Protein AF-A0A9D6M7M3-F1 (afdb_monomer)

Sequence (229 aa):
MSERARRIAGGLYGLLLALVYSLTASTIDWFLLRDVPLRLDWPRVLSSMLVTSLAGLGIGALTAWPASFVKGVIYGALGVAGWGAVRALVTSGGSFQLSVALLVTFLPAAVFSAPISFTLRSMIHWHEEGVTLGPTEVLPRYWIPVGAIAVGLAFGSVSQMPPEAKAAVRQTDVIVKNALKAKTPTDMPSALGRIRNFHAKASASYRLDERPAPFSAQRLIEVRAIFDN

Mean predicted aligned error: 6.98 Å

Structure (mmCIF, N/CA/C/O backbone):
data_AF-A0A9D6M7M3-F1
#
_entry.id   AF-A0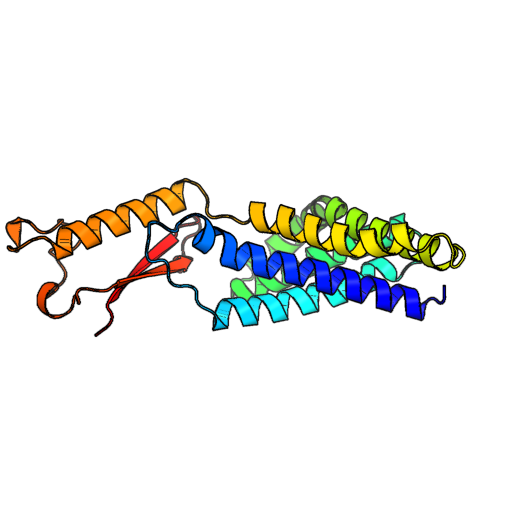A9D6M7M3-F1
#
loop_
_atom_site.group_PDB
_atom_site.id
_atom_site.type_symbol
_atom_site.label_atom_id
_atom_site.label_alt_id
_atom_site.label_comp_id
_atom_site.label_asym_id
_atom_site.label_entity_id
_atom_site.label_seq_id
_atom_site.pdbx_PDB_ins_code
_atom_site.Cartn_x
_atom_site.Cartn_y
_atom_site.Cartn_z
_atom_site.occupancy
_atom_site.B_iso_or_equiv
_atom_site.auth_seq_id
_atom_site.auth_comp_id
_atom_site.auth_asym_id
_atom_site.auth_atom_id
_atom_site.pdbx_PDB_model_num
ATOM 1 N N . MET A 1 1 ? 14.328 -6.663 -25.945 1.00 82.56 1 MET A N 1
ATOM 2 C CA . MET A 1 1 ? 12.882 -6.850 -25.672 1.00 82.56 1 MET A CA 1
ATOM 3 C C . MET A 1 1 ? 12.078 -5.790 -26.424 1.00 82.56 1 MET A C 1
ATOM 5 O O . MET A 1 1 ? 12.581 -4.683 -26.578 1.00 82.56 1 MET A O 1
ATOM 9 N N . SER A 1 2 ? 10.875 -6.098 -26.927 1.00 90.88 2 SER A N 1
ATOM 10 C CA . SER A 1 2 ? 10.047 -5.091 -27.614 1.00 90.88 2 SER A CA 1
ATOM 11 C C . SER A 1 2 ? 9.512 -4.042 -26.633 1.00 90.88 2 SER A C 1
ATOM 13 O O . SER A 1 2 ? 9.290 -4.330 -25.456 1.00 90.88 2 SER A O 1
ATOM 15 N N . GLU A 1 3 ? 9.258 -2.823 -27.112 1.00 91.81 3 GLU A N 1
ATOM 16 C CA . GLU A 1 3 ? 8.712 -1.744 -26.278 1.00 91.81 3 GLU A CA 1
ATOM 17 C C . GLU A 1 3 ? 7.367 -2.126 -25.640 1.00 91.81 3 GLU A C 1
ATOM 19 O O . GLU A 1 3 ? 7.118 -1.843 -24.467 1.00 91.81 3 GLU A O 1
ATOM 24 N N . ARG A 1 4 ? 6.520 -2.844 -26.388 1.00 93.12 4 ARG A N 1
ATOM 25 C CA . ARG A 1 4 ? 5.242 -3.358 -25.888 1.00 93.12 4 ARG A CA 1
ATOM 26 C C . ARG A 1 4 ? 5.441 -4.337 -24.731 1.00 93.12 4 ARG A C 1
ATOM 28 O O . ARG A 1 4 ? 4.765 -4.208 -23.715 1.00 93.12 4 ARG A O 1
ATOM 35 N N . ALA A 1 5 ? 6.381 -5.274 -24.858 1.00 92.31 5 ALA A N 1
ATOM 36 C CA . ALA A 1 5 ? 6.687 -6.223 -23.792 1.00 92.31 5 ALA A CA 1
ATOM 37 C C . ALA A 1 5 ? 7.215 -5.517 -22.530 1.00 92.31 5 ALA A C 1
ATOM 39 O O . ALA A 1 5 ? 6.853 -5.916 -21.428 1.00 92.31 5 ALA A O 1
ATOM 40 N N . ARG A 1 6 ? 7.962 -4.410 -22.673 1.00 93.44 6 ARG A N 1
ATOM 41 C CA . ARG A 1 6 ? 8.468 -3.613 -21.535 1.00 93.44 6 ARG A CA 1
ATOM 42 C C . ARG A 1 6 ? 7.352 -2.990 -20.733 1.00 93.44 6 ARG A C 1
ATOM 44 O O . ARG A 1 6 ? 7.313 -3.121 -19.514 1.00 93.44 6 ARG A O 1
ATOM 51 N N . ARG A 1 7 ? 6.423 -2.347 -21.433 1.00 95.38 7 ARG A N 1
ATOM 52 C CA . ARG A 1 7 ? 5.262 -1.705 -20.813 1.00 95.38 7 ARG A CA 1
ATOM 53 C C . ARG A 1 7 ? 4.363 -2.730 -20.121 1.00 95.38 7 ARG A C 1
ATOM 55 O O . ARG A 1 7 ? 3.912 -2.472 -19.011 1.00 95.38 7 ARG A O 1
ATOM 62 N N . ILE A 1 8 ? 4.159 -3.900 -20.736 1.00 96.12 8 ILE A N 1
ATOM 63 C CA . ILE A 1 8 ? 3.395 -5.002 -20.130 1.00 96.12 8 ILE A CA 1
ATOM 64 C C . ILE A 1 8 ? 4.108 -5.529 -18.882 1.00 96.12 8 ILE A C 1
ATOM 66 O O . ILE A 1 8 ? 3.478 -5.624 -17.835 1.00 96.12 8 ILE A O 1
ATOM 70 N N . ALA A 1 9 ? 5.412 -5.817 -18.957 1.00 94.44 9 ALA A N 1
ATOM 71 C CA . ALA A 1 9 ? 6.185 -6.291 -17.811 1.00 94.44 9 ALA A CA 1
ATOM 72 C C . ALA A 1 9 ? 6.143 -5.285 -16.652 1.00 94.44 9 ALA A C 1
ATOM 74 O O . ALA A 1 9 ? 5.855 -5.664 -15.520 1.00 94.44 9 ALA A O 1
ATOM 75 N N . GLY A 1 10 ? 6.338 -3.994 -16.938 1.00 96.06 10 GLY A N 1
ATOM 76 C CA . GLY A 1 10 ? 6.202 -2.938 -15.938 1.00 96.06 10 GLY A CA 1
ATOM 77 C C . GLY A 1 10 ? 4.817 -2.878 -15.314 1.00 96.06 10 GLY A C 1
ATOM 78 O O . GLY A 1 10 ? 4.707 -2.801 -14.094 1.00 96.06 10 GLY A O 1
ATOM 79 N N . GLY A 1 11 ? 3.763 -2.977 -16.127 1.00 97.75 11 GLY A N 1
ATOM 80 C CA . GLY A 1 11 ? 2.390 -3.054 -15.635 1.00 97.75 11 GLY A CA 1
ATOM 81 C C . GLY A 1 11 ? 2.149 -4.263 -14.728 1.00 97.75 11 GLY A C 1
ATOM 82 O O . GLY A 1 11 ? 1.529 -4.121 -13.680 1.00 97.75 11 GLY A O 1
ATOM 83 N N . LEU A 1 12 ? 2.688 -5.435 -15.073 1.00 97.31 12 LEU A N 1
ATOM 84 C CA . LEU A 1 12 ? 2.557 -6.648 -14.262 1.00 97.31 12 LEU A CA 1
ATOM 85 C C . LEU A 1 12 ? 3.313 -6.549 -12.931 1.00 97.31 12 LEU A C 1
ATOM 87 O O . LEU A 1 12 ? 2.755 -6.915 -11.899 1.00 97.31 12 LEU A O 1
ATOM 91 N N . TYR A 1 13 ? 4.541 -6.017 -12.920 1.00 96.94 13 TYR A N 1
ATOM 92 C CA . TYR A 1 13 ? 5.277 -5.792 -11.670 1.00 96.94 13 TYR A CA 1
ATOM 93 C C . TYR A 1 13 ? 4.607 -4.739 -10.793 1.00 96.94 13 TYR A C 1
ATOM 95 O O . TYR A 1 13 ? 4.500 -4.932 -9.584 1.00 96.94 13 TYR A O 1
ATOM 103 N N . GLY A 1 14 ? 4.112 -3.656 -11.396 1.00 97.56 14 GLY A N 1
ATOM 104 C CA . GLY A 1 14 ? 3.352 -2.632 -10.690 1.00 97.56 14 GLY A CA 1
ATOM 105 C C . GLY A 1 14 ? 2.062 -3.185 -10.078 1.00 97.56 14 GLY A C 1
ATOM 106 O O . GLY A 1 14 ? 1.778 -2.914 -8.913 1.00 97.56 14 GLY A O 1
ATOM 107 N N . LEU A 1 15 ? 1.325 -4.018 -10.823 1.00 98.00 15 LEU A N 1
ATOM 108 C CA . LEU A 1 15 ? 0.144 -4.728 -10.327 1.00 98.00 15 LEU A CA 1
ATOM 109 C C . LEU A 1 15 ? 0.500 -5.648 -9.159 1.00 98.00 15 LEU A C 1
ATOM 111 O O . LEU A 1 15 ? -0.144 -5.576 -8.118 1.00 98.00 15 LEU A O 1
ATOM 115 N N . LEU A 1 16 ? 1.525 -6.490 -9.314 1.00 97.62 16 LEU A N 1
ATOM 116 C CA . LEU A 1 16 ? 1.934 -7.453 -8.292 1.00 97.62 16 LEU A CA 1
ATOM 117 C C . LEU A 1 16 ? 2.357 -6.750 -6.996 1.00 97.62 16 LEU A C 1
ATOM 119 O O . LEU A 1 16 ? 1.883 -7.110 -5.920 1.00 97.62 16 LEU A O 1
ATOM 123 N N . LEU A 1 17 ? 3.206 -5.724 -7.101 1.00 96.69 17 LEU A N 1
ATOM 124 C CA . LEU A 1 17 ? 3.652 -4.927 -5.959 1.00 96.69 17 LEU A CA 1
ATOM 125 C C . LEU A 1 17 ? 2.476 -4.282 -5.232 1.00 96.69 17 LEU A C 1
ATOM 127 O O . LEU A 1 17 ? 2.360 -4.413 -4.017 1.00 96.69 17 LEU A O 1
ATOM 131 N N . ALA A 1 18 ? 1.594 -3.610 -5.972 1.00 97.00 18 ALA A N 1
ATOM 132 C CA . ALA A 1 18 ? 0.446 -2.917 -5.407 1.00 97.00 18 ALA A CA 1
ATOM 133 C C . ALA A 1 18 ? -0.580 -3.875 -4.783 1.00 97.00 18 ALA A C 1
ATOM 135 O O . ALA A 1 18 ? -1.162 -3.557 -3.744 1.00 97.00 18 ALA A O 1
ATOM 136 N N . LEU A 1 19 ? -0.764 -5.057 -5.376 1.00 97.81 19 LEU A N 1
ATOM 137 C CA . LEU A 1 19 ? -1.628 -6.111 -4.855 1.00 97.81 19 LEU A CA 1
ATOM 138 C C . LEU A 1 19 ? -1.111 -6.633 -3.513 1.00 97.81 19 LEU A C 1
ATOM 140 O O . LEU A 1 19 ? -1.851 -6.643 -2.530 1.00 97.81 19 LEU A O 1
ATOM 144 N N . VAL A 1 20 ? 0.165 -7.031 -3.461 1.00 97.62 20 VAL A N 1
ATOM 145 C CA . VAL A 1 20 ? 0.796 -7.553 -2.240 1.00 97.62 20 VAL A CA 1
ATOM 146 C C . VAL A 1 20 ? 0.854 -6.472 -1.165 1.00 97.62 20 VAL A C 1
ATOM 148 O O . VAL A 1 20 ? 0.510 -6.742 -0.015 1.00 97.62 20 VAL A O 1
ATOM 151 N N . TYR A 1 21 ? 1.215 -5.242 -1.539 1.00 96.25 21 TYR A N 1
ATOM 152 C CA . TYR A 1 21 ? 1.183 -4.085 -0.650 1.00 96.25 21 TYR A CA 1
ATOM 153 C C . TYR A 1 21 ? -0.210 -3.884 -0.046 1.00 96.25 21 TYR A C 1
ATOM 155 O O . TYR A 1 21 ? -0.341 -3.864 1.175 1.00 96.25 21 TYR A O 1
ATOM 163 N N . SER A 1 22 ? -1.256 -3.782 -0.875 1.00 96.06 22 SER A N 1
ATOM 164 C CA . SER A 1 22 ? -2.613 -3.499 -0.395 1.00 96.06 22 SER A CA 1
ATOM 165 C C . SER A 1 22 ? -3.179 -4.639 0.443 1.00 96.06 22 SER A C 1
ATOM 167 O O . SER A 1 22 ? -3.892 -4.364 1.408 1.00 96.06 22 SER A O 1
ATOM 169 N N . LEU A 1 23 ? -2.892 -5.895 0.090 1.00 96.88 23 LEU A N 1
ATOM 170 C CA . LEU A 1 23 ? -3.302 -7.047 0.887 1.00 96.88 23 LEU A CA 1
ATOM 171 C C . LEU A 1 23 ? -2.645 -6.979 2.267 1.00 96.88 23 LEU A C 1
ATOM 173 O O . LEU A 1 23 ? -3.339 -6.944 3.276 1.00 96.88 23 LEU A O 1
ATOM 177 N N . THR A 1 24 ? -1.318 -6.856 2.296 1.00 96.88 24 THR A N 1
ATOM 178 C CA . THR A 1 24 ? -0.538 -6.816 3.538 1.00 96.88 24 THR A CA 1
ATOM 179 C C . THR A 1 24 ? -0.958 -5.648 4.416 1.00 96.88 24 THR A C 1
ATOM 181 O O . THR A 1 24 ? -1.274 -5.855 5.581 1.00 96.88 24 THR A O 1
ATOM 184 N N . ALA A 1 25 ? -1.040 -4.441 3.853 1.00 93.94 25 ALA A N 1
ATOM 185 C CA . ALA A 1 25 ? -1.458 -3.241 4.571 1.00 93.94 25 ALA A CA 1
ATOM 186 C C . ALA A 1 25 ? -2.867 -3.373 5.169 1.00 93.94 25 ALA A C 1
ATOM 188 O O . ALA A 1 25 ? -3.141 -2.790 6.209 1.00 93.94 25 ALA A O 1
ATOM 189 N N . SER A 1 26 ? -3.753 -4.154 4.543 1.00 93.19 26 SER A N 1
ATOM 190 C CA . SER A 1 26 ? -5.120 -4.352 5.039 1.00 93.19 26 SER A CA 1
ATOM 191 C C . SER A 1 26 ? -5.246 -5.482 6.065 1.00 93.19 26 SER A C 1
ATOM 193 O O . SER A 1 26 ? -6.207 -5.500 6.829 1.00 93.19 26 SER A O 1
ATOM 195 N N . THR A 1 27 ? -4.323 -6.449 6.077 1.00 95.06 27 THR A N 1
ATOM 196 C CA . THR A 1 27 ? -4.419 -7.649 6.931 1.00 95.06 27 THR A CA 1
ATOM 197 C C . THR A 1 27 ? -3.395 -7.696 8.061 1.00 95.06 27 THR A C 1
ATOM 199 O O . THR A 1 27 ? -3.538 -8.515 8.968 1.00 95.06 27 THR A O 1
ATOM 202 N N . ILE A 1 28 ? -2.349 -6.866 8.019 1.00 95.12 28 ILE A N 1
ATOM 203 C CA . ILE A 1 28 ? -1.231 -6.948 8.966 1.00 95.12 28 ILE A CA 1
ATOM 204 C C . ILE A 1 28 ? -1.683 -6.728 10.413 1.00 95.12 28 ILE A C 1
ATOM 206 O O . ILE A 1 28 ? -1.268 -7.473 11.298 1.00 95.12 28 ILE A O 1
ATOM 210 N N . ASP A 1 29 ? -2.594 -5.787 10.662 1.00 92.69 29 ASP A N 1
ATOM 211 C CA . ASP A 1 29 ? -3.063 -5.511 12.022 1.00 92.69 29 ASP A CA 1
ATOM 212 C C . ASP A 1 29 ? -3.950 -6.628 12.574 1.00 92.69 29 ASP A C 1
ATOM 214 O O . ASP A 1 29 ? -3.827 -6.979 13.745 1.00 92.69 29 ASP A O 1
ATOM 218 N N . TRP A 1 30 ? -4.757 -7.269 11.723 1.00 93.19 30 TRP A N 1
ATOM 219 C CA . TRP A 1 30 ? -5.503 -8.473 12.097 1.00 93.19 30 TRP A CA 1
ATOM 220 C C . TRP A 1 30 ? -4.564 -9.623 12.500 1.00 93.19 30 TRP A C 1
ATOM 222 O O . TRP A 1 30 ? -4.846 -10.364 13.439 1.00 93.19 30 TRP A O 1
ATOM 232 N N . PHE A 1 31 ? -3.409 -9.748 11.837 1.00 94.06 31 PHE A N 1
ATOM 233 C CA . PHE A 1 31 ? -2.410 -10.761 12.180 1.00 94.06 31 PHE A CA 1
ATOM 234 C C . PHE A 1 31 ? -1.641 -10.440 13.471 1.00 94.06 31 PHE A C 1
ATOM 236 O O . PHE A 1 31 ? -1.269 -11.361 14.199 1.00 94.06 31 PHE A O 1
ATOM 243 N N . LEU A 1 32 ? -1.384 -9.159 13.752 1.00 93.75 32 LEU A N 1
ATOM 244 C CA . LEU A 1 32 ? -0.631 -8.719 14.932 1.00 93.75 32 LEU A CA 1
ATOM 245 C C . LEU A 1 32 ? -1.491 -8.614 16.199 1.00 93.75 32 LEU A C 1
ATOM 247 O O . LEU A 1 32 ? -0.974 -8.807 17.297 1.00 93.75 32 LEU A O 1
ATOM 251 N N . LEU A 1 33 ? -2.788 -8.332 16.066 1.00 92.88 33 LEU A N 1
ATOM 252 C CA . LEU A 1 33 ? -3.743 -8.192 17.172 1.00 92.88 33 LEU A CA 1
ATOM 253 C C . LEU A 1 33 ? -4.615 -9.446 17.341 1.00 92.88 33 LEU A C 1
ATOM 255 O O . LEU A 1 33 ? -5.827 -9.351 17.504 1.00 92.88 33 LEU A O 1
ATOM 259 N N . ARG A 1 34 ? -4.004 -10.638 17.318 1.00 91.94 34 ARG A N 1
ATOM 260 C CA . ARG A 1 34 ? -4.719 -11.925 17.471 1.00 91.94 34 ARG A CA 1
ATOM 261 C C . ARG A 1 34 ? -5.448 -12.084 18.807 1.00 91.94 34 ARG A C 1
ATOM 263 O O . ARG A 1 34 ? -6.338 -12.921 18.913 1.00 91.94 34 ARG A O 1
ATOM 270 N N . ASP A 1 35 ? -5.051 -11.328 19.826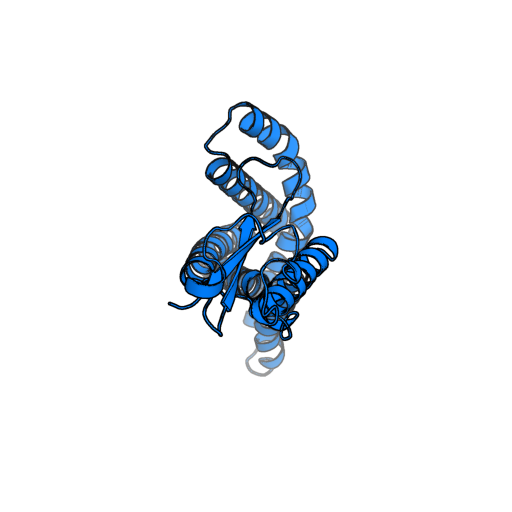 1.00 92.88 35 ASP A N 1
ATOM 271 C CA . ASP A 1 35 ? -5.654 -11.329 21.161 1.00 92.88 35 ASP A CA 1
ATOM 272 C C . ASP A 1 35 ? -6.965 -10.530 21.247 1.00 92.88 35 ASP A C 1
ATOM 274 O O . ASP A 1 35 ? -7.709 -10.656 22.225 1.00 92.88 35 ASP A O 1
ATOM 278 N N . VAL A 1 36 ? -7.268 -9.741 20.215 1.00 91.75 36 VAL A N 1
ATOM 279 C CA . VAL A 1 36 ? -8.451 -8.886 20.128 1.00 91.75 36 VAL A CA 1
ATOM 280 C C . VAL A 1 36 ? -9.342 -9.375 18.979 1.00 91.75 36 VAL A C 1
ATOM 282 O O . VAL A 1 36 ? -8.829 -9.662 17.897 1.00 91.75 36 VAL A O 1
ATOM 285 N N . PRO A 1 37 ? -10.678 -9.460 19.145 1.00 91.62 37 PRO A N 1
ATOM 286 C CA . PRO A 1 37 ? -11.581 -9.895 18.081 1.00 91.62 37 PRO A CA 1
ATOM 287 C C . PRO A 1 37 ? -11.775 -8.788 17.030 1.00 91.62 37 PRO A C 1
ATOM 289 O O . PRO A 1 37 ? -12.850 -8.204 16.907 1.00 91.62 37 PRO A O 1
ATOM 292 N N . LEU A 1 38 ? -10.726 -8.468 16.271 1.00 90.69 38 LEU A N 1
ATOM 293 C CA . LEU A 1 38 ? -10.767 -7.448 15.228 1.00 90.69 38 LEU A CA 1
ATOM 294 C C . LEU A 1 38 ? -11.539 -7.969 14.006 1.00 90.69 38 LEU A C 1
ATOM 296 O O . LEU A 1 38 ? -11.247 -9.043 13.470 1.00 90.69 38 LEU A O 1
ATOM 300 N N . ARG A 1 39 ? -12.530 -7.208 13.543 1.00 89.88 39 ARG A N 1
ATOM 301 C CA . ARG A 1 39 ? -13.292 -7.528 12.336 1.00 89.88 39 ARG A CA 1
ATOM 302 C C . ARG A 1 39 ? -12.497 -7.109 11.105 1.00 89.88 39 ARG A C 1
ATOM 304 O O . ARG A 1 39 ? -12.201 -5.936 10.922 1.00 89.88 39 ARG A O 1
ATOM 311 N N . LEU A 1 40 ? -12.250 -8.063 10.211 1.00 89.81 40 LEU A N 1
ATOM 312 C CA . LEU A 1 40 ? -11.743 -7.768 8.876 1.00 89.81 40 LEU A CA 1
ATOM 313 C C . LEU A 1 40 ? -12.915 -7.496 7.921 1.00 89.81 40 LEU A C 1
ATOM 315 O O . LEU A 1 40 ? -13.764 -8.363 7.698 1.00 89.81 40 LEU A O 1
ATOM 319 N N . ASP A 1 41 ? -12.975 -6.290 7.361 1.00 89.94 41 ASP A N 1
ATOM 320 C CA . ASP A 1 41 ? -13.988 -5.903 6.373 1.00 89.94 41 ASP A CA 1
ATOM 321 C C . ASP A 1 41 ? -13.553 -6.309 4.955 1.00 89.94 41 ASP A C 1
ATOM 323 O O . ASP A 1 41 ? -13.004 -5.509 4.197 1.00 89.94 41 ASP A O 1
ATOM 327 N N . TRP A 1 42 ? -13.769 -7.579 4.598 1.00 92.19 42 TRP A N 1
ATOM 328 C CA . TRP A 1 42 ? -13.364 -8.144 3.303 1.00 92.19 42 TRP A CA 1
ATOM 329 C C . TRP A 1 42 ? -13.809 -7.328 2.075 1.00 92.19 42 TRP A C 1
ATOM 331 O O . TRP A 1 42 ? -12.964 -7.100 1.211 1.00 92.19 42 TRP A O 1
ATOM 341 N N . PRO A 1 43 ? -15.060 -6.833 1.966 1.00 93.25 43 PRO A N 1
ATOM 342 C CA . PRO A 1 43 ? -15.453 -5.923 0.886 1.00 93.25 43 PRO A CA 1
ATOM 343 C C . PRO A 1 43 ? -14.548 -4.690 0.751 1.00 93.25 43 PRO A C 1
ATOM 345 O O . PRO A 1 43 ? -14.166 -4.303 -0.360 1.00 93.25 43 PRO A O 1
ATOM 348 N N . ARG A 1 44 ? -14.146 -4.086 1.874 1.00 88.44 44 ARG A N 1
ATOM 349 C CA . ARG A 1 44 ? -13.221 -2.945 1.886 1.00 88.44 44 ARG A CA 1
ATOM 350 C C . ARG A 1 44 ? -11.803 -3.357 1.493 1.00 88.44 44 ARG A C 1
ATOM 352 O O . ARG A 1 44 ? -11.161 -2.648 0.721 1.00 88.44 44 ARG A O 1
ATOM 359 N N . VAL A 1 45 ? -11.335 -4.516 1.963 1.00 92.31 45 VAL A N 1
ATOM 360 C CA . VAL A 1 45 ? -10.034 -5.082 1.564 1.00 92.31 45 VAL A CA 1
ATOM 361 C C . VAL A 1 45 ? -9.997 -5.321 0.054 1.00 92.31 45 VAL A C 1
ATOM 363 O O . VAL A 1 45 ? -9.096 -4.830 -0.620 1.00 92.31 45 VAL A O 1
ATOM 366 N N . LEU A 1 46 ? -11.004 -5.998 -0.501 1.00 95.56 46 LEU A N 1
ATOM 367 C CA . LEU A 1 46 ? -11.086 -6.329 -1.925 1.00 95.56 46 LEU A CA 1
ATOM 368 C C . LEU A 1 46 ? -11.186 -5.084 -2.809 1.00 95.56 46 LEU A C 1
ATOM 370 O O . LEU A 1 46 ? -10.488 -4.991 -3.818 1.00 95.56 46 LEU A O 1
ATOM 374 N N . SER A 1 47 ? -12.012 -4.108 -2.427 1.00 93.69 47 SER A N 1
ATOM 375 C CA . SER A 1 47 ? -12.118 -2.847 -3.170 1.00 93.69 47 SER A CA 1
ATOM 376 C C . SER A 1 47 ? -10.814 -2.044 -3.122 1.00 93.69 47 SER A C 1
ATOM 378 O O . SER A 1 47 ? -10.367 -1.557 -4.160 1.00 93.69 47 SER A O 1
ATOM 380 N N . SER A 1 48 ? -10.142 -1.976 -1.966 1.00 91.62 48 SER A N 1
ATOM 381 C CA . SER A 1 48 ? -8.813 -1.360 -1.857 1.00 91.62 48 SER A CA 1
ATOM 382 C C . SER A 1 48 ? -7.773 -2.093 -2.702 1.00 91.62 48 SER A C 1
ATOM 384 O O . SER A 1 48 ? -7.002 -1.441 -3.408 1.00 91.62 48 SER A O 1
ATOM 386 N N . MET A 1 49 ? -7.763 -3.429 -2.670 1.00 95.81 49 MET A N 1
ATOM 387 C CA . MET A 1 49 ? -6.857 -4.249 -3.473 1.00 95.81 49 MET A CA 1
ATOM 388 C C . MET A 1 49 ? -7.061 -3.985 -4.958 1.00 95.81 49 MET A C 1
ATOM 390 O O . MET A 1 49 ? -6.085 -3.721 -5.653 1.00 95.81 49 MET A O 1
ATOM 394 N N . LEU A 1 50 ? -8.304 -3.998 -5.440 1.00 96.94 50 LEU A N 1
ATOM 395 C CA . LEU A 1 50 ? -8.624 -3.760 -6.846 1.00 96.94 50 LEU A CA 1
ATOM 396 C C . LEU A 1 50 ? -8.173 -2.365 -7.285 1.00 96.94 50 LEU A C 1
ATOM 398 O O . LEU A 1 50 ? -7.429 -2.228 -8.253 1.00 96.94 50 LEU A O 1
ATOM 402 N N . VAL A 1 51 ? -8.567 -1.336 -6.539 1.00 95.75 51 VAL A N 1
ATOM 403 C CA . VAL A 1 51 ? -8.261 0.059 -6.868 1.00 95.75 51 VAL A CA 1
ATOM 404 C C . VAL A 1 51 ? -6.749 0.319 -6.836 1.00 95.75 51 VAL A C 1
ATOM 406 O O . VAL A 1 51 ? -6.197 0.904 -7.767 1.00 95.75 51 VAL A O 1
ATOM 409 N N . THR A 1 52 ? -6.056 -0.174 -5.808 1.00 95.12 52 THR A N 1
ATOM 410 C CA . THR A 1 52 ? -4.604 0.003 -5.659 1.00 95.12 52 THR A CA 1
ATOM 411 C C . THR A 1 52 ? -3.834 -0.801 -6.705 1.00 95.12 52 THR A C 1
ATOM 413 O O . THR A 1 52 ? -2.865 -0.292 -7.260 1.00 95.12 52 THR A O 1
ATOM 416 N N . SER A 1 53 ? -4.284 -2.012 -7.047 1.00 97.31 53 SER A N 1
ATOM 417 C CA . SER A 1 53 ? -3.652 -2.850 -8.078 1.00 97.31 53 SER A CA 1
ATOM 418 C C . SER A 1 53 ? -3.797 -2.257 -9.477 1.00 97.31 53 SER A C 1
ATOM 420 O O . SER A 1 53 ? -2.845 -2.295 -10.252 1.00 97.31 53 SER A O 1
ATOM 422 N N . LEU A 1 54 ? -4.953 -1.666 -9.800 1.00 97.81 54 LEU A N 1
ATOM 423 C CA . LEU A 1 54 ? -5.153 -0.957 -11.068 1.00 97.81 54 LEU A CA 1
ATOM 424 C C . LEU A 1 54 ? -4.262 0.285 -11.166 1.00 97.81 54 LEU A C 1
ATOM 426 O O . LEU A 1 54 ? -3.638 0.516 -12.203 1.00 97.81 54 LEU A O 1
ATOM 430 N N . ALA A 1 55 ? -4.145 1.050 -10.079 1.00 97.25 55 ALA A N 1
ATOM 431 C CA . ALA A 1 55 ? -3.208 2.165 -10.015 1.00 97.25 55 ALA A CA 1
ATOM 432 C C . ALA A 1 55 ? -1.757 1.688 -10.179 1.00 97.25 55 ALA A C 1
ATOM 434 O O . ALA A 1 55 ? -1.013 2.238 -10.990 1.00 97.25 55 ALA A O 1
ATOM 435 N N . GLY A 1 56 ? -1.378 0.618 -9.476 1.00 97.75 56 GLY A N 1
ATOM 436 C CA . GLY A 1 56 ? -0.074 -0.028 -9.596 1.00 97.75 56 GLY A CA 1
ATOM 437 C C . GLY A 1 56 ? 0.232 -0.477 -11.020 1.00 97.75 56 GLY A C 1
ATOM 438 O O . GLY A 1 56 ? 1.327 -0.222 -11.508 1.00 97.75 56 GLY A O 1
ATOM 439 N N . LEU A 1 57 ? -0.740 -1.065 -11.724 1.00 98.31 57 LEU A N 1
ATOM 440 C CA . LEU A 1 57 ? -0.608 -1.439 -13.133 1.00 98.31 57 LEU A CA 1
ATOM 441 C C . LEU A 1 57 ? -0.305 -0.219 -14.009 1.00 98.31 57 LEU A C 1
ATOM 443 O O . LEU A 1 57 ? 0.626 -0.252 -14.816 1.00 98.31 57 LEU A O 1
ATOM 447 N N . GLY A 1 58 ? -1.061 0.868 -13.837 1.00 97.94 58 GLY A N 1
ATOM 448 C CA . GLY A 1 58 ? -0.861 2.106 -14.590 1.00 97.94 58 GLY A CA 1
ATOM 449 C C . GLY A 1 58 ? 0.511 2.731 -14.332 1.00 97.94 58 GLY A C 1
ATOM 450 O O . GLY A 1 58 ? 1.254 3.013 -15.271 1.00 97.94 58 GLY A O 1
ATOM 451 N N . ILE A 1 59 ? 0.886 2.885 -13.062 1.00 98.06 59 ILE A N 1
ATOM 452 C CA . ILE A 1 59 ? 2.188 3.429 -12.639 1.00 98.06 59 ILE A CA 1
ATOM 453 C C . ILE A 1 59 ? 3.333 2.527 -13.119 1.00 98.06 59 ILE A C 1
ATOM 455 O O . ILE A 1 59 ? 4.349 3.016 -13.614 1.00 98.06 59 ILE A O 1
ATOM 459 N N . GLY A 1 60 ? 3.143 1.211 -13.038 1.00 97.69 60 GLY A N 1
ATOM 460 C CA . GLY A 1 60 ? 3.998 0.175 -13.610 1.00 97.69 60 GLY A CA 1
ATOM 461 C C . GLY A 1 60 ? 4.321 0.424 -15.078 1.00 97.69 60 GLY A C 1
ATOM 462 O O . GLY A 1 60 ? 5.485 0.539 -15.475 1.00 97.69 60 GLY A O 1
ATOM 463 N N . ALA A 1 61 ? 3.269 0.564 -15.881 1.00 97.62 61 ALA A N 1
ATOM 464 C CA . ALA A 1 61 ? 3.373 0.823 -17.309 1.00 97.62 61 ALA A CA 1
ATOM 465 C C . ALA A 1 61 ? 4.007 2.193 -17.614 1.00 97.62 61 ALA A C 1
ATOM 467 O O . ALA A 1 61 ? 4.830 2.287 -18.526 1.00 97.62 61 ALA A O 1
ATOM 468 N N . LEU A 1 62 ? 3.681 3.237 -16.840 1.00 97.00 62 LEU A N 1
ATOM 469 C CA . LEU A 1 62 ? 4.272 4.577 -16.970 1.00 97.00 62 LEU A CA 1
ATOM 470 C C . LEU A 1 62 ? 5.777 4.576 -16.668 1.00 97.00 62 LEU A C 1
ATOM 472 O O . LEU A 1 62 ? 6.564 5.143 -17.424 1.00 97.00 62 LEU A O 1
ATOM 476 N N . THR A 1 63 ? 6.198 3.874 -15.616 1.00 97.25 63 THR A N 1
ATOM 477 C CA . THR A 1 63 ? 7.615 3.721 -15.231 1.00 97.25 63 THR A CA 1
ATOM 478 C C . THR A 1 63 ? 8.413 2.971 -16.305 1.00 97.25 63 THR A C 1
ATOM 480 O O . THR A 1 63 ? 9.588 3.254 -16.567 1.00 97.25 63 THR A O 1
ATOM 483 N N . ALA A 1 64 ? 7.765 2.015 -16.971 1.00 96.81 64 ALA A N 1
ATOM 484 C CA . ALA A 1 64 ? 8.322 1.237 -18.072 1.00 96.81 64 ALA A CA 1
ATOM 485 C C . ALA A 1 64 ? 8.266 1.947 -19.435 1.00 96.81 64 ALA A C 1
ATOM 487 O O . ALA A 1 64 ? 8.866 1.469 -20.401 1.00 96.81 64 ALA A O 1
ATOM 488 N N . TRP A 1 65 ? 7.549 3.067 -19.539 1.00 95.94 65 TRP A N 1
ATOM 489 C CA . TRP A 1 65 ? 7.303 3.741 -20.809 1.00 95.94 65 TRP A CA 1
ATOM 490 C C . TRP A 1 65 ? 8.598 4.220 -21.481 1.00 95.94 65 TRP A C 1
ATOM 492 O O . TRP A 1 65 ? 8.894 3.759 -22.590 1.00 95.94 65 TRP A O 1
ATOM 502 N N . PRO A 1 66 ? 9.422 5.081 -20.853 1.00 96.25 66 PRO A N 1
ATOM 503 C CA . PRO A 1 66 ? 10.651 5.547 -21.476 1.00 96.25 66 PRO A CA 1
ATOM 504 C C . PRO A 1 66 ? 11.721 4.451 -21.502 1.00 96.25 66 PRO A C 1
ATOM 506 O O . PRO A 1 66 ? 11.828 3.609 -20.605 1.00 96.25 66 PRO A O 1
ATOM 509 N N . ALA A 1 67 ? 12.571 4.504 -22.528 1.00 93.25 67 ALA A N 1
ATOM 510 C CA . ALA A 1 67 ? 13.739 3.632 -22.624 1.00 93.25 67 ALA A CA 1
ATOM 511 C C . ALA A 1 67 ? 14.811 3.986 -21.579 1.00 93.25 67 ALA A C 1
ATOM 513 O O . ALA A 1 67 ? 15.432 3.096 -21.012 1.00 93.25 67 ALA A O 1
ATOM 514 N N . SER A 1 68 ? 14.987 5.277 -21.281 1.00 96.19 68 SER A N 1
ATOM 515 C CA . SER A 1 68 ? 15.935 5.743 -20.264 1.00 96.19 68 SER A CA 1
ATOM 516 C C . SER A 1 68 ? 15.472 5.370 -18.855 1.00 96.19 68 SER A C 1
ATOM 518 O O . SER A 1 68 ? 14.331 5.651 -18.480 1.00 96.19 68 SER A O 1
ATOM 520 N N . PHE A 1 69 ? 16.389 4.803 -18.067 1.00 96.12 69 PHE A N 1
ATOM 521 C CA . PHE A 1 69 ? 16.162 4.446 -16.667 1.00 96.12 69 PHE A CA 1
ATOM 522 C C . PHE A 1 69 ? 15.706 5.655 -15.838 1.00 96.12 69 PHE A C 1
ATOM 524 O O . PHE A 1 69 ? 14.628 5.626 -15.252 1.00 96.12 69 PHE A O 1
ATOM 531 N N . VAL A 1 70 ? 16.474 6.751 -15.867 1.00 97.50 70 VAL A N 1
ATOM 532 C CA . VAL A 1 70 ? 16.203 7.968 -15.079 1.00 97.50 70 VAL A CA 1
ATOM 533 C C . VAL A 1 70 ? 14.845 8.575 -15.433 1.00 97.50 70 VAL A C 1
ATOM 535 O O . VAL A 1 70 ? 14.062 8.899 -14.544 1.00 97.50 70 VAL A O 1
ATOM 538 N N . LYS A 1 71 ? 14.512 8.664 -16.730 1.00 97.38 71 LYS A N 1
ATOM 539 C CA . LYS A 1 71 ? 13.192 9.154 -17.165 1.00 97.38 71 LYS A CA 1
ATOM 540 C C . LYS A 1 71 ? 12.062 8.251 -16.659 1.00 97.38 71 LYS A C 1
ATOM 542 O O . LYS A 1 71 ? 11.003 8.753 -16.299 1.00 97.38 71 LYS A O 1
ATOM 547 N N . GLY A 1 72 ? 12.291 6.936 -16.618 1.00 96.69 72 GLY A N 1
ATOM 548 C CA . GLY A 1 72 ? 11.332 5.963 -16.089 1.00 96.69 72 GLY A CA 1
ATOM 549 C C . GLY A 1 72 ? 11.042 6.193 -14.615 1.00 96.69 72 GLY A C 1
ATOM 550 O O . GLY A 1 72 ? 9.879 6.257 -14.228 1.00 96.69 72 GLY A O 1
ATOM 551 N N . VAL A 1 73 ? 12.091 6.412 -13.817 1.00 97.94 73 VAL A N 1
ATOM 552 C CA . VAL A 1 73 ? 11.956 6.746 -12.392 1.00 97.94 73 VAL A CA 1
ATOM 553 C C . VAL A 1 73 ? 11.159 8.036 -12.200 1.00 97.94 73 VAL A C 1
ATOM 555 O O . VAL A 1 73 ? 10.257 8.062 -11.369 1.00 97.94 73 VAL A O 1
ATOM 558 N N . ILE A 1 74 ? 11.430 9.076 -12.996 1.00 98.00 74 ILE A N 1
ATOM 559 C CA . ILE A 1 74 ? 10.705 10.355 -12.914 1.00 98.00 74 ILE A CA 1
ATOM 560 C C . ILE A 1 74 ? 9.215 10.171 -13.241 1.00 98.00 74 ILE A C 1
ATOM 562 O O . ILE A 1 74 ? 8.368 10.637 -12.483 1.00 98.00 74 ILE A O 1
ATOM 566 N N . TYR A 1 75 ? 8.865 9.471 -14.326 1.00 97.62 75 TYR A N 1
ATOM 567 C CA . TYR A 1 75 ? 7.453 9.245 -14.664 1.00 97.62 75 TYR A CA 1
ATOM 568 C C . TYR A 1 75 ? 6.732 8.354 -13.658 1.00 97.62 75 TYR A C 1
ATOM 570 O O . TYR A 1 75 ? 5.577 8.626 -13.337 1.00 97.62 75 TYR A O 1
ATOM 578 N N . GLY A 1 76 ? 7.403 7.328 -13.131 1.00 97.25 76 GLY A N 1
ATOM 579 C CA . GLY A 1 76 ? 6.859 6.522 -12.043 1.00 97.25 76 GLY A CA 1
ATOM 580 C C . GLY A 1 76 ? 6.564 7.373 -10.813 1.00 97.25 76 GLY A C 1
ATOM 581 O O . GLY A 1 76 ? 5.464 7.312 -10.271 1.00 97.25 76 GLY A O 1
ATOM 582 N N . ALA A 1 77 ? 7.505 8.240 -10.437 1.00 97.62 77 ALA A N 1
ATOM 583 C CA . ALA A 1 77 ? 7.405 9.077 -9.249 1.00 97.62 77 ALA A CA 1
ATOM 584 C C . ALA A 1 77 ? 6.247 10.075 -9.357 1.00 97.62 77 ALA A C 1
ATOM 586 O O . ALA A 1 77 ? 5.449 10.214 -8.428 1.00 97.62 77 ALA A O 1
ATOM 587 N N . LEU A 1 78 ? 6.106 10.705 -10.526 1.00 97.50 78 LEU A N 1
ATOM 588 C CA . LEU A 1 78 ? 4.964 11.556 -10.855 1.00 97.50 78 LEU A CA 1
ATOM 589 C C . LEU A 1 78 ? 3.650 10.763 -10.884 1.00 97.50 78 LEU A C 1
ATOM 591 O O . LEU A 1 78 ? 2.627 11.268 -10.433 1.00 97.50 78 LEU A O 1
ATOM 595 N N . GLY A 1 79 ? 3.671 9.519 -11.371 1.00 97.38 79 GLY A N 1
ATOM 596 C CA . GLY A 1 79 ? 2.513 8.626 -11.378 1.00 97.38 79 GLY A CA 1
ATOM 597 C C . GLY A 1 79 ? 2.031 8.269 -9.970 1.00 97.38 79 GLY A C 1
ATOM 598 O O . GLY A 1 79 ? 0.838 8.368 -9.691 1.00 97.38 79 GLY A O 1
ATOM 599 N N . VAL A 1 80 ? 2.946 7.914 -9.062 1.00 96.38 80 VAL A N 1
ATOM 600 C CA . VAL A 1 80 ? 2.630 7.633 -7.649 1.00 96.38 80 VAL A CA 1
ATOM 601 C C . VAL A 1 80 ? 2.086 8.883 -6.955 1.00 96.38 80 VAL A C 1
ATOM 603 O O . VAL A 1 80 ? 1.050 8.810 -6.293 1.00 96.38 80 VAL A O 1
ATOM 606 N N . ALA A 1 81 ? 2.730 10.039 -7.141 1.00 95.88 81 ALA A N 1
ATOM 607 C CA . ALA A 1 81 ? 2.260 11.303 -6.573 1.00 95.88 81 ALA A CA 1
ATOM 608 C C . ALA A 1 81 ? 0.879 11.702 -7.115 1.00 95.88 81 ALA A C 1
ATOM 610 O O . ALA A 1 81 ? 0.001 12.090 -6.345 1.00 95.88 81 ALA A O 1
ATOM 611 N N . GLY A 1 82 ? 0.657 11.543 -8.423 1.00 95.25 82 GLY A N 1
ATOM 612 C CA . GLY A 1 82 ? -0.635 11.767 -9.072 1.00 95.25 82 GLY A CA 1
ATOM 613 C C . GLY A 1 82 ? -1.724 10.868 -8.520 1.00 95.25 82 GLY A C 1
ATOM 614 O O . GLY A 1 82 ? -2.803 11.349 -8.182 1.00 95.25 82 GLY A O 1
ATOM 615 N N . TRP A 1 83 ? -1.427 9.584 -8.336 1.00 95.12 83 TRP A N 1
ATOM 616 C CA . TRP A 1 83 ? -2.354 8.661 -7.697 1.00 95.12 83 TRP A CA 1
ATOM 617 C C . TRP A 1 83 ? -2.695 9.074 -6.258 1.00 95.12 83 TRP A C 1
ATOM 619 O O . TRP A 1 83 ? -3.868 9.094 -5.879 1.00 95.12 83 TRP A O 1
ATOM 629 N N . GLY A 1 84 ? -1.691 9.470 -5.470 1.00 91.19 84 GLY A N 1
ATOM 630 C CA . GLY A 1 84 ? -1.889 9.996 -4.119 1.00 91.19 84 GLY A CA 1
ATOM 631 C C . GLY A 1 84 ? -2.783 11.239 -4.094 1.00 91.19 84 GLY A C 1
ATOM 632 O O . GLY A 1 84 ? -3.706 11.312 -3.282 1.00 91.19 84 GLY A O 1
ATOM 633 N N . ALA A 1 85 ? -2.566 12.174 -5.022 1.00 90.94 85 ALA A N 1
ATOM 634 C CA . ALA A 1 85 ? -3.375 13.382 -5.160 1.00 90.94 85 ALA A CA 1
ATOM 635 C C . ALA A 1 85 ? -4.831 13.068 -5.540 1.00 90.94 85 ALA A C 1
ATOM 637 O O . ALA A 1 85 ? -5.752 13.596 -4.919 1.00 90.94 85 ALA A O 1
ATOM 638 N N . VAL A 1 86 ? -5.053 12.157 -6.495 1.00 91.25 86 VAL A N 1
ATOM 639 C CA . VAL A 1 86 ? -6.400 11.695 -6.871 1.00 91.25 86 VAL A CA 1
ATOM 640 C C . VAL A 1 86 ? -7.105 11.064 -5.674 1.00 91.25 86 VAL A C 1
ATOM 642 O O . VAL A 1 86 ? -8.244 11.423 -5.374 1.00 91.25 86 VAL A O 1
ATOM 645 N N . ARG A 1 87 ? -6.428 10.172 -4.939 1.00 89.25 87 ARG A N 1
ATOM 646 C CA . ARG A 1 87 ? -7.008 9.536 -3.749 1.00 89.25 87 ARG A CA 1
ATOM 647 C C . ARG A 1 87 ? -7.391 10.579 -2.701 1.00 89.25 87 ARG A C 1
ATOM 649 O O . ARG A 1 87 ? -8.495 10.514 -2.170 1.00 89.25 87 ARG A O 1
ATOM 656 N N . ALA A 1 88 ? -6.510 11.543 -2.441 1.00 85.94 88 ALA A N 1
ATOM 657 C CA . ALA A 1 88 ? -6.753 12.612 -1.481 1.00 85.94 88 ALA A CA 1
ATOM 658 C C . ALA A 1 88 ? -7.983 13.455 -1.860 1.00 85.94 88 ALA A C 1
ATOM 660 O O . ALA A 1 88 ? -8.835 13.683 -1.002 1.00 85.94 88 ALA A O 1
ATOM 661 N N . LEU A 1 89 ? -8.121 13.840 -3.136 1.00 87.38 89 LEU A N 1
ATOM 662 C CA . LEU A 1 89 ? -9.283 14.583 -3.647 1.00 87.38 89 LEU A CA 1
ATOM 663 C C . LEU A 1 89 ? -10.594 13.810 -3.494 1.00 87.38 89 LEU A C 1
ATOM 665 O O . LEU A 1 89 ? -11.595 14.375 -3.054 1.00 87.38 89 LEU A O 1
ATOM 669 N N . VAL A 1 90 ? -10.588 12.516 -3.829 1.00 87.44 90 VAL A N 1
ATOM 670 C CA . VAL A 1 90 ? -11.774 11.658 -3.698 1.00 87.44 90 VAL A CA 1
ATOM 671 C C . VAL A 1 90 ? -12.181 11.528 -2.231 1.00 87.44 90 VAL A C 1
ATOM 673 O O . VAL A 1 90 ? -13.360 11.632 -1.906 1.00 87.44 90 VAL A O 1
ATOM 676 N N . THR A 1 91 ? -11.217 11.349 -1.324 1.00 82.56 91 THR A N 1
ATOM 677 C CA . THR A 1 91 ? -11.508 11.199 0.110 1.00 82.56 91 THR A CA 1
ATOM 678 C C . THR A 1 91 ? -11.904 12.499 0.807 1.00 82.56 91 THR A C 1
ATOM 680 O O . THR A 1 91 ? -12.578 12.445 1.831 1.00 82.56 91 THR A O 1
ATOM 683 N N . SER A 1 92 ? -11.500 13.659 0.283 1.00 80.12 92 SER A N 1
ATOM 684 C CA . SER A 1 92 ? -11.789 14.966 0.888 1.00 80.12 92 SER A CA 1
ATOM 685 C C . SER A 1 92 ? -13.099 15.598 0.414 1.00 80.12 92 SER A C 1
ATOM 687 O O . SER A 1 92 ? -13.466 16.662 0.910 1.00 80.12 92 SER A O 1
ATOM 689 N N . GLY A 1 93 ? -13.786 14.991 -0.560 1.00 82.19 93 GLY A N 1
ATOM 690 C CA . GLY A 1 93 ? -14.993 15.564 -1.158 1.00 82.19 93 GLY A CA 1
ATOM 691 C C . GLY A 1 93 ? -14.729 16.816 -2.006 1.00 82.19 93 GLY A C 1
ATOM 692 O O . GLY A 1 93 ? -15.632 17.628 -2.178 1.00 82.19 93 GLY A O 1
ATOM 693 N N . GLY A 1 94 ? -13.506 16.996 -2.522 1.00 76.94 94 GLY A N 1
ATOM 694 C CA . GLY A 1 94 ? -13.188 18.078 -3.463 1.00 76.94 94 GLY A CA 1
ATOM 695 C C . GLY A 1 94 ? -13.037 19.471 -2.841 1.00 76.94 94 GLY A C 1
ATOM 696 O O . GLY A 1 94 ? -13.306 20.471 -3.504 1.00 76.94 94 GLY A O 1
ATOM 697 N N . SER A 1 95 ? -12.609 19.574 -1.580 1.00 83.38 95 SER A N 1
ATOM 698 C CA . SER A 1 95 ? -12.414 20.883 -0.946 1.00 83.38 95 SER A CA 1
ATOM 699 C C . SER A 1 95 ? -11.348 21.729 -1.669 1.00 83.38 95 SER A C 1
ATOM 701 O O . SER A 1 95 ? -10.243 21.272 -1.988 1.00 83.38 95 SER A O 1
ATOM 703 N N . PHE A 1 96 ? -11.671 23.002 -1.924 1.00 80.69 96 PHE A N 1
ATOM 704 C CA . PHE A 1 96 ? -10.785 23.932 -2.640 1.00 80.69 96 PHE A CA 1
ATOM 705 C C . PHE A 1 96 ? -9.440 24.123 -1.923 1.00 80.69 96 PHE A C 1
ATOM 707 O O . PHE A 1 96 ? -8.383 24.072 -2.548 1.00 80.69 96 PHE A O 1
ATOM 714 N N . GLN A 1 97 ? -9.468 24.256 -0.593 1.00 82.38 97 GLN A N 1
ATOM 715 C CA . GLN A 1 97 ? -8.262 24.384 0.234 1.00 82.38 97 GLN A CA 1
ATOM 716 C C . GLN A 1 97 ? -7.314 23.188 0.065 1.00 82.38 97 GLN A C 1
ATOM 718 O O . GLN A 1 97 ? -6.101 23.367 -0.038 1.00 82.38 97 GLN A O 1
ATOM 723 N N . LEU A 1 98 ? -7.858 21.970 -0.028 1.00 81.00 98 LEU A N 1
ATOM 724 C CA . LEU A 1 98 ? -7.053 20.768 -0.221 1.00 81.00 98 LEU A CA 1
ATOM 725 C C . LEU A 1 98 ? -6.517 20.670 -1.654 1.00 81.00 98 LEU A C 1
ATOM 727 O O . LEU A 1 98 ? -5.401 20.203 -1.851 1.00 81.00 98 LEU A O 1
ATOM 731 N N . SER A 1 99 ? -7.252 21.186 -2.642 1.00 82.50 99 SER A N 1
ATOM 732 C CA . SER A 1 99 ? -6.783 21.271 -4.033 1.00 82.50 99 SER A CA 1
ATOM 733 C C . SER A 1 99 ? -5.538 22.159 -4.163 1.00 82.50 99 SER A C 1
ATOM 735 O O . SER A 1 99 ? -4.569 21.773 -4.815 1.00 82.50 99 SER A O 1
ATOM 737 N N . VAL A 1 100 ? -5.514 23.310 -3.480 1.00 83.88 100 VAL A N 1
ATOM 738 C CA . VAL A 1 100 ? -4.332 24.192 -3.434 1.00 83.88 100 VAL A CA 1
ATOM 739 C C . VAL A 1 100 ? -3.173 23.524 -2.689 1.00 83.88 100 VAL A C 1
ATOM 741 O O . VAL A 1 100 ? -2.041 23.537 -3.172 1.00 83.88 100 VAL A O 1
ATOM 744 N N . ALA A 1 101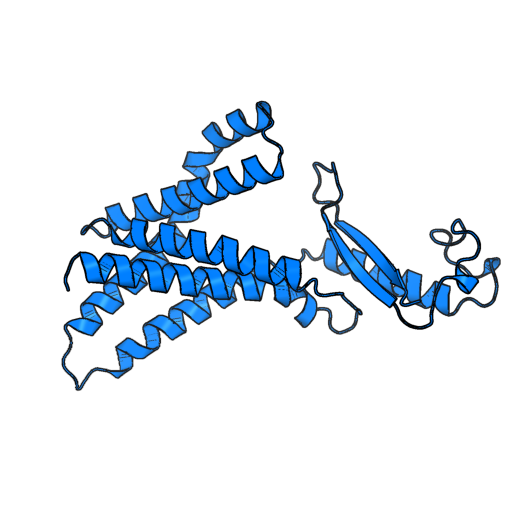 ? -3.445 22.881 -1.548 1.00 86.81 101 ALA A N 1
ATOM 745 C CA . ALA A 1 101 ? -2.422 22.156 -0.793 1.00 86.81 101 ALA A CA 1
ATOM 746 C C . ALA A 1 101 ? -1.796 21.010 -1.609 1.00 86.81 101 ALA A C 1
ATOM 748 O O . ALA A 1 101 ? -0.590 20.768 -1.517 1.00 86.81 101 ALA A O 1
ATOM 749 N N . LEU A 1 102 ? -2.584 20.330 -2.446 1.00 87.25 102 LEU A N 1
ATOM 750 C CA . LEU A 1 102 ? -2.093 19.277 -3.331 1.00 87.25 102 LEU A CA 1
ATOM 751 C C . LEU A 1 102 ? -1.128 19.807 -4.386 1.00 87.25 102 LEU A C 1
ATOM 753 O O . LEU A 1 102 ? -0.112 19.166 -4.615 1.00 87.25 102 LEU A O 1
ATOM 757 N N . LEU A 1 103 ? -1.369 20.984 -4.972 1.00 85.50 103 LEU A N 1
ATOM 758 C CA . LEU A 1 103 ? -0.431 21.578 -5.935 1.00 85.50 103 LEU A CA 1
ATOM 759 C C . LEU A 1 103 ? 0.945 21.843 -5.309 1.00 85.50 103 LEU A C 1
ATOM 761 O O . LEU A 1 103 ? 1.970 21.550 -5.922 1.00 85.50 103 LEU A O 1
ATOM 765 N N . VAL A 1 104 ? 0.967 22.343 -4.071 1.00 89.31 104 VAL A N 1
ATOM 766 C CA . VAL A 1 104 ? 2.212 22.633 -3.342 1.00 89.31 104 VAL A CA 1
ATOM 767 C C . VAL A 1 104 ? 2.919 21.347 -2.899 1.00 89.31 104 VAL A C 1
ATOM 769 O O . VAL A 1 104 ? 4.144 21.256 -2.953 1.00 89.31 104 VAL A O 1
ATOM 772 N N . THR A 1 105 ? 2.160 20.330 -2.484 1.00 90.81 105 THR A N 1
ATOM 773 C CA . THR A 1 105 ? 2.713 19.065 -1.968 1.00 90.81 105 THR A CA 1
ATOM 774 C C . THR A 1 105 ? 3.008 18.031 -3.054 1.00 90.81 105 THR A C 1
ATOM 776 O O . THR A 1 105 ? 3.723 17.068 -2.782 1.00 90.81 105 THR A O 1
ATOM 779 N N . PHE A 1 106 ? 2.539 18.240 -4.290 1.00 93.44 106 PHE A N 1
ATOM 780 C CA . PHE A 1 106 ? 2.704 17.301 -5.400 1.00 93.44 106 PHE A CA 1
ATOM 781 C C . PHE A 1 106 ? 4.172 17.029 -5.742 1.00 93.44 106 PHE A C 1
ATOM 783 O O . PHE A 1 106 ? 4.578 15.871 -5.837 1.00 93.44 106 PHE A O 1
ATOM 790 N N . LEU A 1 107 ? 4.985 18.079 -5.902 1.00 94.31 107 LEU A N 1
ATOM 791 C CA . LEU A 1 107 ? 6.407 17.925 -6.228 1.00 94.31 107 LEU A CA 1
ATOM 792 C C . LEU A 1 107 ? 7.193 17.241 -5.097 1.00 94.31 107 LEU A C 1
ATOM 794 O O . LEU A 1 107 ? 7.877 16.257 -5.387 1.00 94.31 107 LEU A O 1
ATOM 798 N N . PRO A 1 108 ? 7.071 17.662 -3.820 1.00 95.31 108 PRO A N 1
ATOM 799 C CA . PRO A 1 108 ? 7.640 16.910 -2.706 1.00 95.31 108 PRO A CA 1
ATOM 800 C C . PRO A 1 108 ? 7.191 15.445 -2.693 1.00 95.31 108 PRO A C 1
ATOM 802 O O . PRO A 1 108 ? 8.028 14.553 -2.572 1.00 95.31 108 PRO A O 1
ATOM 805 N N . ALA A 1 109 ? 5.896 15.175 -2.885 1.00 92.94 109 ALA A N 1
ATOM 806 C CA . ALA A 1 109 ? 5.366 13.815 -2.926 1.00 92.94 109 ALA A CA 1
ATOM 807 C C . ALA A 1 109 ? 5.988 12.982 -4.057 1.00 92.94 109 ALA A C 1
ATOM 809 O O . ALA A 1 109 ? 6.302 11.810 -3.845 1.00 92.94 109 ALA A O 1
ATOM 810 N N . ALA A 1 110 ? 6.226 13.574 -5.230 1.00 96.12 110 ALA A N 1
ATOM 811 C CA . ALA A 1 110 ? 6.922 12.908 -6.327 1.00 96.12 110 ALA A CA 1
ATOM 812 C C . ALA A 1 110 ? 8.367 12.568 -5.940 1.00 96.12 110 ALA A C 1
ATOM 814 O O . ALA A 1 110 ? 8.787 11.425 -6.105 1.00 96.12 110 ALA A O 1
ATOM 815 N N . VAL A 1 111 ? 9.109 13.502 -5.339 1.00 96.81 111 VAL A N 1
ATOM 816 C CA . VAL A 1 111 ? 10.479 13.241 -4.860 1.00 96.81 111 VAL A CA 1
ATOM 817 C C . VAL A 1 111 ? 10.500 12.102 -3.836 1.00 96.81 111 VAL A C 1
ATOM 819 O O . VAL A 1 111 ? 11.284 11.165 -3.980 1.00 96.81 111 VAL A O 1
ATOM 822 N N . PHE A 1 112 ? 9.586 12.108 -2.862 1.00 95.44 112 PHE A N 1
ATOM 823 C CA . PHE A 1 112 ? 9.459 11.021 -1.883 1.00 95.44 112 PHE A CA 1
ATOM 824 C C . PHE A 1 112 ? 9.002 9.688 -2.496 1.00 95.44 112 PHE A C 1
ATOM 826 O O . PHE A 1 112 ? 9.249 8.632 -1.919 1.00 95.44 112 PHE A O 1
ATOM 833 N N . SER A 1 113 ? 8.388 9.716 -3.679 1.00 95.06 113 SER A N 1
ATOM 834 C CA . SER A 1 113 ? 7.974 8.522 -4.428 1.00 95.06 113 SER A CA 1
ATOM 835 C C . SER A 1 113 ? 9.062 7.977 -5.363 1.00 95.06 113 SER A C 1
ATOM 837 O O . SER A 1 113 ? 8.897 6.901 -5.955 1.00 95.06 113 SER A O 1
ATOM 839 N N . ALA A 1 114 ? 10.189 8.682 -5.505 1.00 96.38 114 ALA A N 1
ATOM 840 C CA . ALA A 1 114 ? 11.300 8.253 -6.348 1.00 96.38 114 ALA A CA 1
ATOM 841 C C . ALA A 1 114 ? 11.885 6.886 -5.943 1.00 96.38 114 ALA A C 1
ATOM 843 O O . ALA A 1 114 ? 12.112 6.087 -6.849 1.00 96.38 114 ALA A O 1
ATOM 844 N N . PRO A 1 115 ? 12.057 6.528 -4.651 1.00 95.81 115 PRO A N 1
ATOM 845 C CA . PRO A 1 115 ? 12.570 5.208 -4.265 1.00 95.81 115 PRO A CA 1
ATOM 846 C C . PRO A 1 115 ? 11.670 4.043 -4.700 1.00 95.81 115 PRO A C 1
ATOM 848 O O . PRO A 1 115 ? 12.162 3.007 -5.152 1.00 95.81 115 PRO A O 1
ATOM 851 N N . ILE A 1 116 ? 10.347 4.220 -4.625 1.00 93.44 116 ILE A N 1
ATOM 852 C CA . ILE A 1 116 ? 9.373 3.217 -5.087 1.00 93.44 116 ILE A CA 1
ATOM 853 C C . ILE A 1 116 ? 9.521 3.025 -6.601 1.00 93.44 116 ILE A C 1
ATOM 855 O O . ILE A 1 116 ? 9.617 1.903 -7.097 1.00 93.44 116 ILE A O 1
ATOM 859 N N . SER A 1 117 ? 9.612 4.135 -7.330 1.00 96.00 117 SER A N 1
ATOM 860 C CA . SER A 1 117 ? 9.723 4.142 -8.793 1.00 96.00 117 SER A CA 1
ATOM 861 C C . SER A 1 117 ? 11.069 3.611 -9.277 1.00 96.00 117 SER A C 1
ATOM 863 O O . SER A 1 117 ? 11.131 2.895 -10.272 1.00 96.00 117 SER A O 1
ATOM 865 N N . PHE A 1 118 ? 12.140 3.907 -8.541 1.00 97.50 118 PHE A N 1
ATOM 866 C CA . PHE A 1 118 ? 13.464 3.329 -8.732 1.00 97.50 118 PHE A CA 1
ATOM 867 C C . PHE A 1 118 ? 13.415 1.813 -8.568 1.00 97.50 118 PHE A C 1
ATOM 869 O O . PHE A 1 118 ? 13.853 1.097 -9.459 1.00 97.50 118 PHE A O 1
ATOM 876 N N . THR A 1 119 ? 12.807 1.319 -7.487 1.00 95.62 119 THR A N 1
ATOM 877 C CA . THR A 1 119 ? 12.679 -0.121 -7.219 1.00 95.62 119 THR A CA 1
ATOM 878 C C . THR A 1 119 ? 11.930 -0.837 -8.341 1.00 95.62 119 THR A C 1
ATOM 880 O O . THR A 1 119 ? 12.418 -1.825 -8.889 1.00 95.62 119 THR A O 1
ATOM 883 N N . LEU A 1 120 ? 10.779 -0.296 -8.743 1.00 95.38 120 LEU A N 1
ATOM 884 C CA . LEU A 1 120 ? 9.988 -0.821 -9.853 1.00 95.38 120 LEU A CA 1
ATOM 885 C C . LEU A 1 120 ? 10.783 -0.809 -11.168 1.00 95.38 120 LEU A C 1
ATOM 887 O O . LEU A 1 120 ? 10.770 -1.789 -11.914 1.00 95.38 120 LEU A O 1
ATOM 891 N N . ARG A 1 121 ? 11.513 0.278 -11.448 1.00 96.56 121 ARG A N 1
ATOM 892 C CA . ARG A 1 121 ? 12.340 0.389 -12.653 1.00 96.56 121 ARG A CA 1
ATOM 893 C C . ARG A 1 121 ? 13.501 -0.602 -12.653 1.00 96.56 121 ARG A C 1
ATOM 895 O O . ARG A 1 121 ? 13.766 -1.188 -13.699 1.00 96.56 121 ARG A O 1
ATOM 902 N N . SER A 1 122 ? 14.148 -0.818 -11.513 1.00 96.12 122 SER A N 1
ATOM 903 C CA . SER A 1 122 ? 15.206 -1.818 -11.349 1.00 96.12 122 SER A CA 1
ATOM 904 C C . SER A 1 122 ? 14.685 -3.229 -11.609 1.00 96.12 122 SER A C 1
ATOM 906 O O . SER A 1 122 ? 15.307 -3.966 -12.362 1.00 96.12 122 SER A O 1
ATOM 908 N N . MET A 1 123 ? 13.495 -3.580 -11.105 1.00 94.25 123 MET A N 1
ATOM 909 C CA . MET A 1 123 ? 12.869 -4.880 -11.394 1.00 94.25 123 MET A CA 1
ATOM 910 C C . MET A 1 123 ? 12.595 -5.083 -12.887 1.00 94.25 123 MET A C 1
ATOM 912 O O . MET A 1 123 ? 12.849 -6.162 -13.421 1.00 94.25 123 MET A O 1
ATOM 916 N N . ILE A 1 124 ? 12.105 -4.046 -13.576 1.00 93.75 124 ILE A N 1
ATOM 917 C CA . ILE A 1 124 ? 11.900 -4.090 -15.030 1.00 93.75 124 ILE A CA 1
ATOM 918 C C . ILE A 1 124 ? 13.240 -4.278 -15.744 1.00 93.75 124 ILE A C 1
ATOM 920 O O . ILE A 1 124 ? 13.337 -5.121 -16.626 1.00 93.75 124 ILE A O 1
ATOM 924 N N . HIS A 1 125 ? 14.267 -3.529 -15.348 1.00 93.56 125 HIS A N 1
ATOM 925 C CA . HIS A 1 125 ? 15.593 -3.604 -15.951 1.00 93.56 125 HIS A CA 1
ATOM 926 C C . HIS A 1 125 ? 16.231 -4.991 -15.781 1.00 93.56 125 HIS A C 1
ATOM 928 O O . HIS A 1 125 ? 16.646 -5.591 -16.767 1.00 93.56 125 HIS A O 1
ATOM 934 N N . TRP A 1 126 ? 16.192 -5.564 -14.576 1.00 91.94 126 TRP A N 1
ATOM 935 C CA . TRP A 1 126 ? 16.661 -6.933 -14.334 1.00 91.94 126 TRP A CA 1
ATOM 936 C C . TRP A 1 126 ? 15.857 -7.968 -15.120 1.00 91.94 126 TRP A C 1
ATOM 938 O O . TRP A 1 126 ? 16.396 -8.980 -15.562 1.00 91.94 126 TRP A O 1
ATOM 948 N N . HIS A 1 127 ? 14.559 -7.727 -15.331 1.00 90.75 127 HIS A N 1
ATOM 949 C CA . HIS A 1 127 ? 13.744 -8.601 -16.167 1.00 90.75 127 HIS A CA 1
ATOM 950 C C . HIS A 1 127 ? 14.152 -8.519 -17.640 1.00 90.75 127 HIS A C 1
ATOM 952 O O . HIS A 1 127 ? 14.164 -9.538 -18.324 1.00 90.75 127 HIS A O 1
ATOM 958 N N . GLU A 1 128 ? 14.501 -7.330 -18.132 1.00 89.56 128 GLU A N 1
ATOM 959 C CA . GLU A 1 128 ? 15.012 -7.141 -19.491 1.00 89.56 128 GLU A CA 1
ATOM 960 C C . GLU A 1 128 ? 16.317 -7.891 -19.717 1.00 89.56 128 GLU A C 1
ATOM 962 O O . GLU A 1 128 ? 16.431 -8.619 -20.704 1.00 89.56 128 GLU A O 1
ATOM 967 N N . GLU A 1 129 ? 17.260 -7.750 -18.788 1.00 87.50 129 GLU A N 1
ATOM 968 C CA . GLU A 1 129 ? 18.540 -8.457 -18.813 1.00 87.50 129 GLU A CA 1
ATOM 969 C C . GLU A 1 129 ? 18.316 -9.973 -18.743 1.00 87.50 129 GLU A C 1
ATOM 971 O O . GLU A 1 129 ? 18.799 -10.71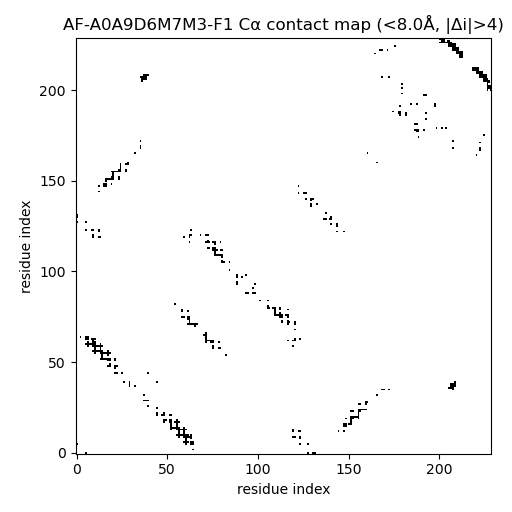4 -19.598 1.00 87.50 129 GLU A O 1
ATOM 976 N N . GLY A 1 130 ? 17.468 -10.438 -17.822 1.00 82.88 130 GLY A N 1
ATOM 977 C CA . GLY A 1 130 ? 17.143 -11.857 -17.659 1.00 82.88 130 GLY A CA 1
ATOM 978 C C . GLY A 1 130 ? 16.417 -12.501 -18.846 1.00 82.88 130 GLY A C 1
ATOM 979 O O . GLY A 1 130 ? 16.441 -13.720 -18.983 1.00 82.88 130 GLY A O 1
ATOM 980 N N . VAL A 1 131 ? 15.772 -11.719 -19.718 1.00 80.12 131 VAL A N 1
ATOM 981 C CA . VAL A 1 131 ? 15.182 -12.220 -20.977 1.00 80.12 131 VAL A CA 1
ATOM 982 C C . VAL A 1 131 ? 16.239 -12.377 -22.077 1.00 80.12 131 VAL A C 1
ATOM 984 O O . VAL A 1 131 ? 16.020 -13.135 -23.019 1.00 80.12 131 VAL A O 1
ATOM 987 N N . THR A 1 132 ? 17.373 -11.679 -21.976 1.00 77.56 132 THR A N 1
ATOM 988 C CA . THR A 1 132 ? 18.484 -11.799 -22.936 1.00 77.56 132 THR A CA 1
ATOM 989 C C . THR A 1 132 ? 19.470 -12.919 -22.603 1.00 77.56 132 THR A C 1
ATOM 991 O O . THR A 1 132 ? 20.193 -13.362 -23.494 1.00 77.56 132 THR A O 1
ATOM 994 N N . LEU A 1 133 ? 19.474 -13.402 -21.358 1.00 72.00 133 LEU A N 1
ATOM 995 C CA . LEU A 1 133 ? 20.301 -14.527 -20.920 1.00 72.00 133 LEU A CA 1
ATOM 996 C C . LEU A 1 133 ? 19.738 -15.862 -21.448 1.00 72.00 133 LEU A C 1
ATOM 998 O O . LEU A 1 133 ? 18.526 -16.039 -21.592 1.00 72.00 133 LEU A O 1
ATOM 1002 N N . GLY A 1 134 ? 20.631 -16.798 -21.782 1.00 69.88 134 GLY A N 1
ATOM 1003 C CA . GLY A 1 134 ? 20.279 -18.097 -22.363 1.00 69.88 134 GLY A CA 1
ATOM 1004 C C . GLY A 1 134 ? 19.490 -19.023 -21.415 1.00 69.88 134 GLY A C 1
ATOM 1005 O O . GLY A 1 134 ? 19.377 -18.762 -20.218 1.00 69.88 134 GLY A O 1
ATOM 1006 N N . PRO A 1 135 ? 18.963 -20.157 -21.918 1.00 66.81 135 PRO A N 1
ATOM 1007 C CA . PRO A 1 135 ? 18.095 -21.073 -21.162 1.00 66.81 135 PRO A CA 1
ATOM 1008 C C . PRO A 1 135 ? 18.755 -21.740 -19.941 1.00 66.81 135 PRO A C 1
ATOM 1010 O O . PRO A 1 135 ? 18.058 -22.302 -19.101 1.00 66.81 135 PRO A O 1
ATOM 1013 N N . THR A 1 136 ? 20.081 -21.681 -19.815 1.00 66.44 136 THR A N 1
ATOM 1014 C CA . THR A 1 136 ? 20.835 -22.222 -18.674 1.00 66.44 136 THR A CA 1
ATOM 1015 C C . THR A 1 136 ? 20.862 -21.285 -17.462 1.00 66.44 136 THR A C 1
ATOM 1017 O O . THR A 1 136 ? 21.184 -21.726 -16.364 1.00 66.44 136 THR A O 1
ATOM 1020 N N . GLU A 1 137 ? 20.461 -20.019 -17.619 1.00 66.00 137 GLU A N 1
ATOM 1021 C CA . GLU A 1 137 ? 20.461 -18.993 -16.564 1.00 66.00 137 GLU A CA 1
ATOM 1022 C C . GLU A 1 137 ? 19.031 -18.573 -16.190 1.00 66.00 137 GLU A C 1
ATOM 1024 O O . GLU A 1 137 ? 18.698 -17.401 -16.039 1.00 66.00 137 GLU A O 1
ATOM 1029 N N . VAL A 1 138 ? 18.136 -19.554 -16.046 1.00 66.94 138 VAL A N 1
ATOM 1030 C CA . VAL A 1 138 ? 16.724 -19.318 -15.694 1.00 66.94 138 VAL A CA 1
ATOM 1031 C C . VAL A 1 138 ? 16.508 -18.972 -14.219 1.00 66.94 138 VAL A C 1
ATOM 1033 O O . VAL A 1 138 ? 15.496 -18.364 -13.874 1.00 66.94 138 VAL A O 1
ATOM 1036 N N . LEU A 1 139 ? 17.445 -19.329 -13.337 1.00 65.50 139 LEU A N 1
ATOM 1037 C CA . LEU A 1 139 ? 17.298 -19.164 -11.887 1.00 65.50 139 LEU A CA 1
ATOM 1038 C C . LEU A 1 139 ? 17.168 -17.689 -11.439 1.00 65.50 139 LEU A C 1
ATOM 1040 O O . LEU A 1 139 ? 16.249 -17.395 -10.673 1.00 65.50 139 LEU A O 1
ATOM 1044 N N . PRO A 1 140 ? 17.982 -16.734 -11.940 1.00 70.06 140 PRO A N 1
ATOM 1045 C CA . PRO A 1 140 ? 17.850 -15.309 -11.615 1.00 70.06 140 PRO A CA 1
ATOM 1046 C C . PRO A 1 140 ? 16.486 -14.716 -11.999 1.00 70.06 140 PRO A C 1
ATOM 1048 O O . PRO A 1 140 ? 15.980 -13.825 -11.318 1.00 70.06 140 PRO A O 1
ATOM 1051 N N . ARG A 1 141 ? 15.839 -15.239 -13.050 1.00 76.06 141 ARG A N 1
ATOM 1052 C CA . ARG A 1 141 ? 14.558 -14.725 -13.558 1.00 76.06 141 ARG A CA 1
ATOM 1053 C C . ARG A 1 141 ? 13.393 -14.960 -12.593 1.00 76.06 141 ARG A C 1
ATOM 1055 O O . ARG A 1 141 ? 12.500 -14.117 -12.510 1.00 76.06 141 ARG A O 1
ATOM 1062 N N . TYR A 1 142 ? 13.402 -16.072 -11.857 1.00 82.12 142 TYR A N 1
ATOM 1063 C CA . TYR A 1 142 ? 12.356 -16.393 -10.877 1.00 82.12 142 TYR A CA 1
ATOM 1064 C C . TYR A 1 142 ? 12.479 -15.584 -9.581 1.00 82.12 142 TYR A C 1
ATOM 1066 O O . TYR A 1 142 ? 11.483 -15.397 -8.885 1.00 82.12 142 TYR A O 1
ATOM 1074 N N . TRP A 1 143 ? 13.661 -15.046 -9.271 1.00 88.38 143 TRP A N 1
ATOM 1075 C CA . TRP A 1 143 ? 13.866 -14.243 -8.064 1.00 88.38 143 TRP A CA 1
ATOM 1076 C C . TRP A 1 143 ? 13.290 -12.830 -8.160 1.00 88.38 143 TRP A C 1
ATOM 1078 O O . TRP A 1 143 ? 12.956 -12.246 -7.134 1.00 88.38 143 TRP A O 1
ATOM 1088 N N . ILE A 1 144 ? 13.095 -12.290 -9.365 1.00 90.62 144 ILE A N 1
ATOM 1089 C CA . ILE A 1 144 ? 12.532 -10.944 -9.557 1.00 90.62 144 ILE A CA 1
ATOM 1090 C C . ILE A 1 144 ? 11.098 -10.828 -9.000 1.00 90.62 144 ILE A C 1
ATOM 1092 O O . ILE A 1 144 ? 10.864 -9.936 -8.181 1.00 90.62 144 ILE A O 1
ATOM 1096 N N . PRO A 1 145 ? 10.128 -11.700 -9.356 1.00 91.88 145 PRO A N 1
ATOM 1097 C CA . PRO A 1 145 ? 8.794 -11.641 -8.757 1.00 91.88 145 PRO A CA 1
ATOM 1098 C C . PRO A 1 145 ? 8.807 -11.942 -7.252 1.00 91.88 145 PRO A C 1
ATOM 1100 O O . PRO A 1 145 ? 8.022 -11.350 -6.518 1.00 91.88 145 PRO A O 1
ATOM 1103 N N . VAL A 1 146 ? 9.719 -12.793 -6.765 1.00 93.50 146 VAL A N 1
ATOM 1104 C CA . VAL A 1 146 ? 9.895 -13.025 -5.319 1.00 93.50 146 VAL A CA 1
ATOM 1105 C C . VAL A 1 146 ? 10.363 -11.746 -4.620 1.00 93.50 146 VAL A C 1
ATOM 1107 O O . VAL A 1 146 ? 9.815 -11.376 -3.585 1.00 93.50 146 VAL A O 1
ATOM 1110 N N . GLY A 1 147 ? 11.309 -11.020 -5.218 1.00 93.25 147 GLY A N 1
ATOM 1111 C CA . GLY A 1 147 ? 11.743 -9.706 -4.751 1.00 93.25 147 GLY A CA 1
ATO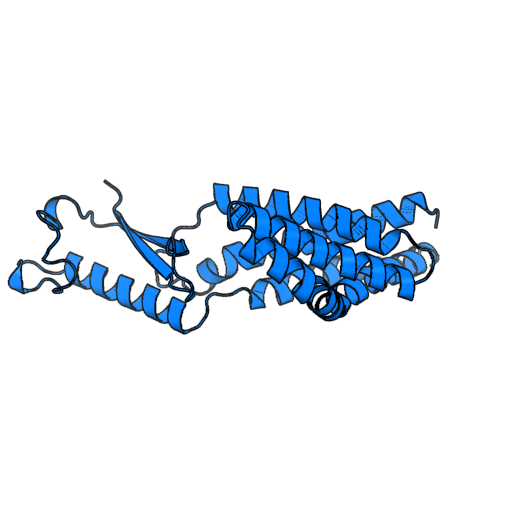M 1112 C C . GLY A 1 147 ? 10.606 -8.686 -4.757 1.00 93.25 147 GLY A C 1
ATOM 1113 O O . GLY A 1 147 ? 10.446 -7.946 -3.791 1.00 93.25 147 GLY A O 1
ATOM 1114 N N . ALA A 1 148 ? 9.759 -8.686 -5.791 1.00 93.88 148 ALA A N 1
ATOM 1115 C CA . ALA A 1 148 ? 8.565 -7.843 -5.842 1.00 93.88 148 ALA A CA 1
ATOM 1116 C C . ALA A 1 148 ? 7.590 -8.156 -4.695 1.00 93.88 148 ALA A C 1
ATOM 1118 O O . ALA A 1 148 ? 7.113 -7.242 -4.023 1.00 93.88 148 ALA A O 1
ATOM 1119 N N . ILE A 1 149 ? 7.345 -9.437 -4.409 1.00 96.44 149 ILE A N 1
ATOM 1120 C CA . ILE A 1 149 ? 6.521 -9.859 -3.269 1.00 96.44 149 ILE A CA 1
ATOM 1121 C C . ILE A 1 149 ? 7.155 -9.401 -1.949 1.00 96.44 149 ILE A C 1
ATOM 1123 O O . ILE A 1 149 ? 6.467 -8.809 -1.122 1.00 96.44 149 ILE A O 1
ATOM 1127 N N . ALA A 1 150 ? 8.460 -9.613 -1.759 1.00 95.81 150 ALA A N 1
ATOM 1128 C CA . ALA A 1 150 ? 9.170 -9.212 -0.545 1.00 95.81 150 ALA A CA 1
ATOM 1129 C C . ALA A 1 150 ? 9.106 -7.694 -0.307 1.00 95.81 150 ALA A C 1
ATOM 1131 O O . ALA A 1 150 ? 8.821 -7.253 0.805 1.00 95.81 150 ALA A O 1
ATOM 1132 N N . VAL A 1 151 ? 9.296 -6.893 -1.358 1.00 94.44 151 VAL A N 1
ATOM 1133 C CA . VAL A 1 151 ? 9.157 -5.431 -1.308 1.00 94.44 151 VAL A CA 1
ATOM 1134 C C . VAL A 1 151 ? 7.718 -5.038 -0.961 1.00 94.44 151 VAL A C 1
ATOM 1136 O O . VAL A 1 151 ? 7.509 -4.227 -0.059 1.00 94.44 151 VAL A O 1
ATOM 1139 N N . GLY A 1 152 ? 6.721 -5.636 -1.619 1.00 95.19 152 GLY A N 1
ATOM 1140 C CA . GLY A 1 152 ? 5.307 -5.384 -1.328 1.00 95.19 152 GLY A CA 1
ATOM 1141 C C . GLY A 1 152 ? 4.939 -5.700 0.127 1.00 95.19 152 GLY A C 1
ATOM 1142 O O . GLY A 1 152 ? 4.287 -4.887 0.783 1.00 95.19 152 GLY A O 1
ATOM 1143 N N . LEU A 1 153 ? 5.415 -6.833 0.653 1.00 96.69 153 LEU A N 1
ATOM 1144 C CA . LEU A 1 153 ? 5.241 -7.236 2.053 1.00 96.69 153 LEU A CA 1
ATOM 1145 C C . LEU A 1 153 ? 5.904 -6.237 3.008 1.00 96.69 153 LEU A C 1
ATOM 1147 O O . LEU A 1 153 ? 5.272 -5.789 3.963 1.00 96.69 153 LEU A O 1
ATOM 1151 N N . ALA A 1 154 ? 7.154 -5.852 2.739 1.00 95.25 154 ALA A N 1
ATOM 1152 C CA . ALA A 1 154 ? 7.899 -4.916 3.574 1.00 95.25 154 ALA A CA 1
ATOM 1153 C C . ALA A 1 154 ? 7.190 -3.556 3.662 1.00 95.25 154 ALA A C 1
ATOM 1155 O O . ALA A 1 154 ? 6.866 -3.104 4.760 1.00 95.25 154 ALA A O 1
ATOM 1156 N N . PHE A 1 155 ? 6.852 -2.936 2.527 1.00 93.12 155 PHE A N 1
ATOM 1157 C CA . PHE A 1 155 ? 6.151 -1.646 2.520 1.00 93.12 155 PHE A CA 1
ATOM 1158 C C . PHE A 1 155 ? 4.726 -1.743 3.077 1.00 93.12 155 PHE A C 1
ATOM 1160 O O . PHE A 1 155 ? 4.271 -0.836 3.777 1.00 93.12 155 PHE A O 1
ATOM 1167 N N . GLY A 1 156 ? 4.025 -2.850 2.819 1.00 91.94 156 GLY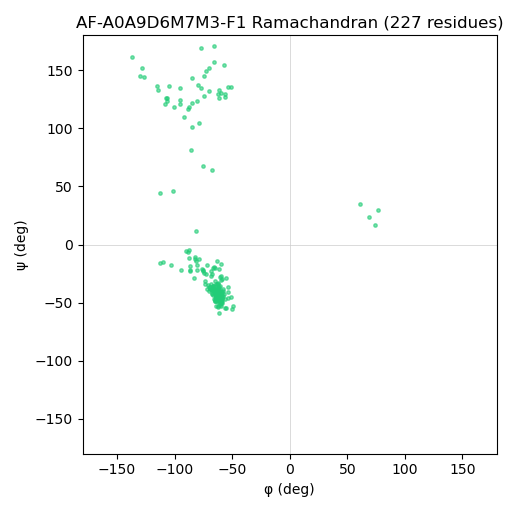 A N 1
ATOM 1168 C CA . GLY A 1 156 ? 2.707 -3.099 3.395 1.00 91.94 156 GLY A CA 1
ATOM 1169 C C . GLY A 1 156 ? 2.766 -3.211 4.919 1.00 91.94 156 GLY A C 1
ATOM 1170 O O . GLY A 1 156 ? 1.921 -2.653 5.611 1.00 91.94 156 GLY A O 1
ATOM 1171 N N . SER A 1 157 ? 3.816 -3.836 5.458 1.00 93.56 157 SER A N 1
ATOM 1172 C CA . SER A 1 157 ? 4.018 -3.972 6.904 1.00 93.56 157 SER A CA 1
ATOM 1173 C C . SER A 1 157 ? 4.312 -2.647 7.611 1.00 93.56 157 SER A C 1
ATOM 1175 O O . SER A 1 157 ? 3.987 -2.509 8.784 1.00 93.56 157 SER A O 1
ATOM 1177 N N . VAL A 1 158 ? 4.862 -1.646 6.918 1.00 93.06 158 VAL A N 1
ATOM 1178 C CA . VAL A 1 158 ? 5.054 -0.295 7.481 1.00 93.06 158 VAL A CA 1
ATOM 1179 C C . VAL A 1 158 ? 3.719 0.447 7.622 1.00 93.06 158 VAL A C 1
ATOM 1181 O O . VAL A 1 158 ? 3.618 1.395 8.394 1.00 93.06 158 VAL A O 1
ATOM 1184 N N . SER A 1 159 ? 2.666 -0.010 6.935 1.00 88.56 159 SER A N 1
ATOM 1185 C CA . SER A 1 159 ? 1.322 0.584 7.005 1.00 88.56 159 SER A CA 1
ATOM 1186 C C . SER A 1 159 ? 0.506 0.126 8.224 1.00 88.56 159 SER A C 1
ATOM 1188 O O . SER A 1 159 ? -0.692 0.382 8.272 1.00 88.56 159 SER A O 1
ATOM 1190 N N . GLN A 1 160 ? 1.139 -0.547 9.190 1.00 90.50 160 GLN A N 1
ATOM 1191 C CA . GLN A 1 160 ? 0.513 -0.981 10.442 1.00 90.50 160 GLN A CA 1
ATOM 1192 C C . GLN A 1 160 ? -0.096 0.173 11.241 1.00 90.50 160 GLN A C 1
ATOM 1194 O O . GLN A 1 160 ? 0.398 1.305 11.216 1.00 90.50 160 GLN A O 1
ATOM 1199 N N . MET A 1 161 ? -1.095 -0.166 12.058 1.00 86.94 161 MET A N 1
ATOM 1200 C CA . MET A 1 161 ? -1.626 0.721 13.085 1.00 86.94 161 MET A CA 1
ATOM 1201 C C . MET A 1 161 ? -0.498 1.288 13.964 1.00 86.94 161 MET A C 1
ATOM 1203 O O . MET A 1 161 ? 0.374 0.532 14.425 1.00 86.94 161 MET A O 1
ATOM 1207 N N . PRO A 1 162 ? -0.530 2.601 14.260 1.00 88.62 162 PRO A N 1
ATOM 1208 C CA . PRO A 1 162 ? 0.426 3.199 15.176 1.00 88.62 162 PRO A CA 1
ATOM 1209 C C . PRO A 1 162 ? 0.224 2.651 16.606 1.00 88.62 162 PRO A C 1
ATOM 1211 O O . PRO A 1 162 ? -0.861 2.154 16.935 1.00 88.62 162 PRO A O 1
ATOM 1214 N N . PRO A 1 163 ? 1.249 2.697 17.476 1.00 89.69 163 PRO A N 1
ATOM 1215 C CA . PRO A 1 163 ? 1.173 2.132 18.826 1.00 89.69 163 PRO A CA 1
ATOM 1216 C C . PRO A 1 163 ? -0.014 2.649 19.648 1.00 89.69 163 PRO A C 1
ATOM 1218 O O . PRO A 1 163 ? -0.645 1.882 20.374 1.00 89.69 163 PRO A O 1
ATOM 1221 N N . GLU A 1 164 ? -0.367 3.923 19.484 1.00 87.31 164 GLU A N 1
ATOM 1222 C CA . GLU A 1 164 ? -1.482 4.573 20.172 1.00 87.31 164 GLU A CA 1
ATOM 1223 C C . GLU A 1 164 ? -2.831 3.975 19.749 1.00 87.31 164 GLU A C 1
ATOM 1225 O O . GLU A 1 164 ? -3.704 3.749 20.585 1.00 87.31 164 GLU A O 1
ATOM 1230 N N . ALA A 1 165 ? -2.982 3.640 18.464 1.00 86.75 165 ALA A N 1
ATOM 1231 C CA . ALA A 1 165 ? -4.164 2.966 17.934 1.00 86.75 165 ALA A CA 1
ATOM 1232 C C . ALA A 1 165 ? -4.309 1.555 18.506 1.00 86.75 165 ALA A C 1
ATOM 1234 O O . ALA A 1 165 ? -5.374 1.173 18.990 1.00 86.75 165 ALA A O 1
ATOM 1235 N N . LYS A 1 166 ? -3.205 0.795 18.512 1.00 90.94 166 LYS A N 1
ATOM 1236 C CA . LYS A 1 166 ? -3.162 -0.557 19.086 1.00 90.94 166 LYS A CA 1
ATOM 1237 C C . LYS A 1 166 ? -3.521 -0.526 20.574 1.00 90.94 166 LYS A C 1
ATOM 1239 O O . LYS A 1 166 ? -4.272 -1.383 21.040 1.00 90.94 166 LYS A O 1
ATOM 1244 N N . ALA A 1 167 ? -3.027 0.472 21.309 1.00 90.88 167 ALA A N 1
ATOM 1245 C CA . ALA A 1 167 ? -3.370 0.684 22.711 1.00 90.88 167 ALA A CA 1
ATOM 1246 C C . ALA A 1 167 ? -4.859 1.016 22.896 1.00 90.88 167 ALA A C 1
ATOM 1248 O O . ALA A 1 167 ? -5.511 0.396 23.734 1.00 90.88 167 ALA A O 1
ATOM 1249 N N . ALA A 1 168 ? -5.423 1.913 22.082 1.00 87.25 168 ALA A N 1
ATOM 1250 C CA . ALA A 1 168 ? -6.842 2.273 22.138 1.00 87.25 168 ALA A CA 1
ATOM 1251 C C . ALA A 1 168 ? -7.767 1.079 21.835 1.00 87.25 168 ALA A C 1
ATOM 1253 O O . ALA A 1 168 ? -8.761 0.861 22.534 1.00 87.25 168 ALA A O 1
ATOM 1254 N N . VAL A 1 169 ? -7.415 0.258 20.841 1.00 91.31 169 VAL A N 1
ATOM 1255 C CA . VAL A 1 169 ? -8.141 -0.975 20.501 1.00 91.31 169 VAL A CA 1
ATOM 1256 C C . VAL A 1 169 ? -8.111 -1.963 21.672 1.00 91.31 169 VAL A C 1
ATOM 1258 O O . VAL A 1 169 ? -9.160 -2.452 22.090 1.00 91.31 169 VAL A O 1
ATOM 1261 N N . ARG A 1 170 ? -6.935 -2.203 22.269 1.00 94.19 170 ARG A N 1
ATOM 1262 C CA . ARG A 1 170 ? -6.787 -3.081 23.445 1.00 94.19 170 ARG A CA 1
ATOM 1263 C C . ARG A 1 170 ? -7.524 -2.547 24.672 1.00 94.19 170 ARG A C 1
ATOM 1265 O O . ARG A 1 170 ? -8.147 -3.312 25.400 1.00 94.19 170 ARG A O 1
ATOM 1272 N N . GLN A 1 171 ? -7.491 -1.239 24.906 1.00 91.50 171 GLN A N 1
ATOM 1273 C CA . GLN A 1 171 ? -8.219 -0.620 26.011 1.00 91.50 171 GLN A CA 1
ATOM 1274 C C . GLN A 1 171 ? -9.732 -0.780 25.831 1.00 91.50 171 GLN A C 1
ATOM 1276 O O . GLN A 1 171 ? -10.434 -1.119 26.783 1.00 91.50 171 GLN A O 1
ATOM 1281 N N . THR A 1 172 ? -10.228 -0.596 24.607 1.00 90.19 172 THR A N 1
ATOM 1282 C CA . THR A 1 172 ? -11.639 -0.816 24.270 1.00 90.19 172 THR A CA 1
ATOM 1283 C C . THR A 1 172 ? -12.034 -2.275 24.496 1.00 90.19 172 THR A C 1
ATOM 1285 O O . THR A 1 172 ? -13.061 -2.541 25.115 1.00 90.19 172 THR A O 1
ATOM 1288 N N . ASP A 1 173 ? -11.188 -3.220 24.081 1.00 92.50 173 ASP A N 1
ATOM 1289 C CA . ASP A 1 173 ? -11.377 -4.655 24.316 1.00 92.50 173 ASP A CA 1
ATOM 1290 C C . ASP A 1 173 ? -11.520 -4.993 25.810 1.00 92.50 173 ASP A C 1
ATOM 1292 O O . ASP A 1 173 ? -12.459 -5.682 26.214 1.00 92.50 173 ASP A O 1
ATOM 1296 N N . VAL A 1 174 ? -10.642 -4.441 26.654 1.00 92.00 174 VAL A N 1
ATOM 1297 C CA . VAL A 1 174 ? -10.700 -4.616 28.114 1.00 92.00 174 VAL A CA 1
ATOM 1298 C C . VAL A 1 174 ? -11.985 -4.024 28.698 1.00 92.00 174 VAL A C 1
ATOM 1300 O O . VAL A 1 174 ? -12.633 -4.668 29.523 1.00 92.00 174 VAL A O 1
ATOM 1303 N N . ILE A 1 175 ? -12.387 -2.825 28.263 1.00 90.19 175 ILE A N 1
ATOM 1304 C CA . ILE A 1 175 ? -13.623 -2.176 28.724 1.00 90.19 175 ILE A CA 1
ATOM 1305 C C . ILE A 1 175 ? -14.847 -3.030 28.370 1.00 90.19 175 ILE A C 1
ATOM 1307 O O . ILE A 1 175 ? -15.700 -3.251 29.231 1.00 90.19 175 ILE A O 1
ATOM 1311 N N . VAL A 1 176 ? -14.917 -3.553 27.142 1.00 89.00 176 VAL A N 1
ATOM 1312 C CA . VAL A 1 176 ? -16.023 -4.413 26.693 1.00 89.00 176 VAL A CA 1
ATOM 1313 C C . VAL A 1 176 ? -16.040 -5.728 27.475 1.00 89.00 176 VAL A C 1
ATOM 1315 O O . VAL A 1 176 ? -17.085 -6.100 28.005 1.00 89.00 176 VAL A O 1
ATOM 1318 N N . LYS A 1 177 ? -14.893 -6.400 27.640 1.00 90.31 177 LYS A N 1
ATOM 1319 C CA . LYS A 1 177 ? -14.792 -7.634 28.443 1.00 90.31 177 LYS A CA 1
ATOM 1320 C C . LYS A 1 177 ? -15.210 -7.419 29.895 1.00 90.31 177 LYS A C 1
ATOM 1322 O O . LYS A 1 177 ? -15.895 -8.269 30.459 1.00 90.31 177 LYS A O 1
ATOM 1327 N N . ASN A 1 178 ? -14.820 -6.300 30.503 1.00 89.31 178 ASN A N 1
ATOM 1328 C CA . ASN A 1 178 ? -15.207 -5.974 31.875 1.00 89.31 178 ASN A CA 1
ATOM 1329 C C . ASN A 1 178 ? -16.709 -5.693 31.981 1.00 89.31 178 ASN A C 1
ATOM 1331 O O . ASN A 1 178 ? -17.355 -6.197 32.895 1.00 89.31 178 ASN A O 1
ATOM 1335 N N . ALA A 1 179 ? -17.286 -4.973 31.016 1.00 87.12 179 ALA A N 1
ATOM 1336 C CA . ALA A 1 179 ? -18.724 -4.722 30.978 1.00 87.12 179 ALA A CA 1
ATOM 1337 C C . ALA A 1 179 ? -19.551 -5.996 30.752 1.00 87.12 179 ALA A C 1
ATOM 1339 O O . ALA A 1 179 ? -20.611 -6.137 31.348 1.00 87.12 179 ALA A O 1
ATOM 1340 N N . LEU A 1 180 ? -19.061 -6.947 29.950 1.00 86.88 180 LEU A N 1
ATOM 1341 C CA . LEU A 1 180 ? -19.709 -8.251 29.762 1.00 86.88 180 LEU A CA 1
ATOM 1342 C C . LEU A 1 180 ? -19.653 -9.135 31.020 1.00 86.88 180 LEU A C 1
ATOM 1344 O O . LEU A 1 180 ? -20.522 -9.980 31.212 1.00 86.88 180 LEU A O 1
ATOM 1348 N N . LYS A 1 181 ? -18.644 -8.946 31.882 1.00 87.19 181 LYS A N 1
ATOM 1349 C CA . LYS A 1 181 ? -18.503 -9.666 33.161 1.00 87.19 181 LYS A CA 1
ATOM 1350 C C . LYS A 1 181 ? -19.251 -9.009 34.322 1.00 87.19 181 LYS A C 1
ATOM 1352 O O . LYS A 1 181 ? -19.514 -9.685 35.318 1.00 87.19 181 LYS A O 1
ATOM 1357 N N . ALA A 1 182 ? -19.549 -7.714 34.225 1.00 84.75 182 ALA A N 1
ATOM 1358 C CA . ALA A 1 182 ? -20.288 -6.985 35.246 1.00 84.75 182 ALA A CA 1
ATOM 1359 C C . ALA A 1 182 ? -21.670 -7.625 35.441 1.00 84.75 182 ALA A C 1
ATOM 1361 O O . ALA A 1 182 ? -22.381 -7.898 34.478 1.00 84.75 182 ALA A O 1
ATOM 1362 N N . LYS A 1 183 ? -22.047 -7.901 36.691 1.00 79.19 183 LYS A N 1
ATOM 1363 C CA . LYS A 1 183 ? -23.375 -8.451 37.017 1.00 79.19 183 LYS A CA 1
ATOM 1364 C C . LYS A 1 183 ? -24.370 -7.358 37.383 1.00 79.19 183 LYS A C 1
ATOM 1366 O O . LYS A 1 183 ? -25.576 -7.580 37.315 1.00 79.19 183 LYS A O 1
ATOM 1371 N N . THR A 1 184 ? -23.866 -6.194 37.790 1.00 76.62 184 THR A N 1
ATOM 1372 C CA . THR A 1 184 ? -24.675 -5.074 38.258 1.00 76.62 184 THR A CA 1
ATOM 1373 C C . THR A 1 184 ? -24.308 -3.781 37.518 1.00 76.62 184 THR A C 1
ATOM 1375 O O . THR A 1 184 ? -23.159 -3.622 37.098 1.00 76.62 184 THR A O 1
ATOM 1378 N N . PRO A 1 185 ? -25.247 -2.825 37.367 1.00 72.81 185 PRO A N 1
ATOM 1379 C CA . PRO A 1 185 ? -24.972 -1.532 36.732 1.00 72.81 185 PRO A CA 1
ATOM 1380 C C . PRO A 1 185 ? -23.878 -0.713 37.429 1.00 72.81 185 PRO A C 1
ATOM 1382 O O . PRO A 1 185 ? -23.211 0.089 36.783 1.00 72.81 185 PRO A O 1
ATOM 1385 N N . THR A 1 186 ? -23.684 -0.916 38.734 1.00 74.44 186 THR A N 1
ATOM 1386 C CA . THR A 1 186 ? -22.635 -0.272 39.539 1.00 74.44 186 THR A CA 1
ATOM 1387 C C . THR A 1 186 ? -21.233 -0.805 39.250 1.00 74.44 186 THR A C 1
ATOM 1389 O O . THR A 1 186 ? -20.271 -0.063 39.414 1.00 74.44 186 THR A O 1
ATOM 1392 N N . ASP A 1 187 ? -21.115 -2.044 38.759 1.00 80.44 187 ASP A N 1
ATOM 1393 C CA . ASP A 1 187 ? -19.834 -2.654 38.370 1.00 80.44 187 ASP A CA 1
ATOM 1394 C C . ASP A 1 187 ? -19.448 -2.332 36.913 1.00 80.44 187 ASP A C 1
ATOM 1396 O O . ASP A 1 187 ? -18.381 -2.727 36.434 1.00 80.44 187 ASP A O 1
ATOM 1400 N N . MET A 1 188 ? -20.325 -1.646 36.170 1.00 78.25 188 MET A N 1
ATOM 1401 C CA . MET A 1 188 ? -20.115 -1.348 34.758 1.00 78.25 188 MET A CA 1
ATOM 1402 C C . MET A 1 188 ? -19.167 -0.149 34.582 1.00 78.25 188 MET A C 1
ATOM 1404 O O . MET A 1 188 ? -19.325 0.870 35.259 1.00 78.25 188 MET A O 1
ATOM 1408 N N . PRO A 1 189 ? -18.213 -0.203 33.631 1.00 82.69 189 PRO A N 1
ATOM 1409 C CA . PRO A 1 189 ? -17.381 0.949 33.303 1.00 82.69 189 PRO A CA 1
ATOM 1410 C C . PRO A 1 189 ? -18.231 2.181 32.965 1.00 82.69 189 PRO A C 1
ATOM 1412 O O . PRO A 1 189 ? -19.183 2.099 32.185 1.00 82.69 189 PRO A O 1
ATOM 1415 N N . SER A 1 190 ? -17.851 3.344 33.500 1.00 80.25 190 SER A N 1
ATOM 1416 C CA . SER A 1 190 ? -18.600 4.604 33.351 1.00 80.25 190 SER A CA 1
ATOM 1417 C C . SER A 1 190 ? -18.855 5.004 31.891 1.00 80.25 190 SER A C 1
ATOM 1419 O O . SER A 1 190 ? -19.876 5.623 31.589 1.00 80.25 190 SER A O 1
ATOM 1421 N N . ALA A 1 191 ? -17.969 4.598 30.976 1.00 77.19 191 ALA A N 1
ATOM 1422 C CA . ALA A 1 191 ? -18.120 4.790 29.536 1.00 77.19 191 ALA A CA 1
ATOM 1423 C C . ALA A 1 191 ? -19.357 4.079 28.950 1.00 77.19 191 ALA A C 1
ATOM 1425 O O . ALA A 1 191 ? -19.980 4.597 28.027 1.00 77.19 191 ALA A O 1
ATOM 1426 N N . LEU A 1 192 ? -19.731 2.915 29.493 1.00 76.19 192 LEU A N 1
ATOM 1427 C CA . LEU A 1 192 ? -20.826 2.075 28.992 1.00 76.19 192 LEU A CA 1
ATOM 1428 C C . LEU A 1 192 ? -22.099 2.175 29.839 1.00 76.19 192 LEU A C 1
ATOM 1430 O O . LEU A 1 192 ? -23.180 1.895 29.328 1.00 76.19 192 LEU A O 1
ATOM 1434 N N . GLY A 1 193 ? -22.009 2.672 31.077 1.00 70.44 193 GLY A N 1
ATOM 1435 C CA . GLY A 1 193 ? -23.170 2.869 31.956 1.00 70.44 193 GLY A CA 1
ATOM 1436 C C . GLY A 1 193 ? -24.248 3.812 31.395 1.00 70.44 193 GLY A C 1
ATOM 1437 O O . GLY A 1 193 ? -25.389 3.789 31.847 1.00 70.44 193 GLY A O 1
ATOM 1438 N N . ARG A 1 194 ? -23.921 4.616 30.371 1.00 75.50 194 ARG A N 1
ATOM 1439 C CA . ARG A 1 194 ? -24.879 5.479 29.654 1.00 75.50 194 ARG A CA 1
ATOM 1440 C C . ARG A 1 194 ? -25.701 4.736 28.592 1.00 75.50 194 ARG A C 1
ATOM 1442 O O . ARG A 1 194 ? -26.696 5.275 28.109 1.00 75.50 194 ARG A O 1
ATOM 1449 N N . ILE A 1 195 ? -25.311 3.518 28.212 1.00 74.69 195 ILE A N 1
ATOM 1450 C CA . ILE A 1 195 ? -26.013 2.722 27.201 1.00 74.69 195 ILE A CA 1
ATOM 1451 C C . ILE A 1 195 ? -27.156 1.968 27.880 1.00 74.69 195 ILE A C 1
ATOM 1453 O O . ILE A 1 195 ? -26.969 0.931 28.519 1.00 74.69 195 ILE A O 1
ATOM 1457 N N . ARG A 1 196 ? -28.375 2.492 27.725 1.00 71.56 196 ARG A N 1
ATOM 1458 C CA . ARG A 1 196 ? -29.584 1.863 28.267 1.00 71.56 196 ARG A CA 1
ATOM 1459 C C . ARG A 1 196 ? -29.720 0.428 27.745 1.00 71.56 196 ARG A C 1
ATOM 1461 O O . ARG A 1 196 ? -29.699 0.198 26.535 1.00 71.56 196 ARG A O 1
ATOM 1468 N N . ASN A 1 197 ? -29.928 -0.513 28.665 1.00 73.38 197 ASN A N 1
ATOM 1469 C CA . ASN A 1 197 ? -30.100 -1.942 28.392 1.00 73.38 197 ASN A CA 1
ATOM 1470 C C . ASN A 1 197 ? -28.892 -2.606 27.704 1.00 73.38 197 ASN A C 1
ATOM 1472 O O . ASN A 1 197 ? -29.086 -3.515 26.899 1.00 73.38 197 ASN A O 1
ATOM 1476 N N . PHE A 1 198 ? -27.660 -2.186 28.023 1.00 79.00 198 PHE A N 1
ATOM 1477 C CA . PHE A 1 198 ? -26.441 -2.809 27.493 1.00 79.00 198 PHE A CA 1
ATOM 1478 C C . PHE A 1 198 ? -26.462 -4.338 27.633 1.00 79.00 198 PHE A C 1
ATOM 1480 O O . PHE A 1 198 ? -26.371 -5.024 26.628 1.00 79.00 198 PHE A O 1
ATOM 1487 N N . HIS A 1 199 ? -26.710 -4.882 28.830 1.00 75.38 199 HIS A N 1
ATOM 1488 C CA . HIS A 1 199 ? -26.759 -6.339 29.043 1.00 75.38 199 HIS A CA 1
ATOM 1489 C C . HIS A 1 199 ? -27.838 -7.067 28.237 1.00 75.38 199 HIS A C 1
ATOM 1491 O O . HIS A 1 199 ? -27.663 -8.234 27.916 1.00 75.38 199 HIS A O 1
ATOM 1497 N N . ALA A 1 200 ? -28.945 -6.401 27.900 1.00 74.81 200 ALA A N 1
ATOM 1498 C CA . ALA A 1 200 ? -29.995 -7.019 27.092 1.00 74.81 200 ALA A CA 1
ATOM 1499 C C . ALA A 1 200 ? -29.662 -7.019 25.589 1.00 74.81 200 ALA A C 1
ATOM 1501 O O . ALA A 1 200 ? -30.307 -7.729 24.828 1.00 74.81 200 ALA A O 1
ATOM 1502 N N . LYS A 1 201 ? -28.702 -6.189 25.156 1.00 74.19 201 LYS A N 1
ATOM 1503 C CA . LYS A 1 201 ? -28.290 -6.026 23.752 1.00 74.19 201 LYS A CA 1
ATOM 1504 C C . LYS A 1 201 ? -26.878 -6.532 23.463 1.00 74.19 201 LYS A C 1
ATOM 1506 O O . LYS A 1 201 ? -26.506 -6.627 22.300 1.00 74.19 201 LYS A O 1
ATOM 1511 N N . ALA A 1 202 ? -26.080 -6.753 24.498 1.00 75.44 202 ALA A N 1
ATOM 1512 C CA . ALA A 1 202 ? -24.718 -7.231 24.399 1.00 75.44 202 ALA A CA 1
ATOM 1513 C C . ALA A 1 202 ? -24.743 -8.757 24.479 1.00 75.44 202 ALA A C 1
ATOM 1515 O O . ALA A 1 202 ? -25.043 -9.327 25.528 1.00 75.44 202 ALA A O 1
ATOM 1516 N N . SER A 1 203 ? -24.453 -9.413 23.362 1.00 72.88 203 SER A N 1
ATOM 1517 C CA . SER A 1 203 ? -24.268 -10.858 23.322 1.00 72.88 203 SER A CA 1
ATOM 1518 C C . SER A 1 203 ? -22.897 -11.264 23.875 1.00 72.88 203 SER A C 1
ATOM 1520 O O . SER A 1 203 ? -22.015 -10.434 24.112 1.00 72.88 203 SER A O 1
ATOM 1522 N N . ALA A 1 204 ? -22.711 -12.569 24.100 1.00 72.62 204 ALA A N 1
ATOM 1523 C CA . ALA A 1 204 ? -21.446 -13.121 24.585 1.00 72.62 204 ALA A CA 1
ATOM 1524 C C . ALA A 1 204 ? -20.287 -12.960 23.577 1.00 72.62 204 ALA A C 1
ATOM 1526 O O . ALA A 1 204 ? -19.124 -13.036 23.975 1.00 72.62 204 ALA A O 1
ATOM 1527 N N . SER A 1 205 ? -20.586 -12.734 22.291 1.00 82.44 205 SER A N 1
ATOM 1528 C CA . SER A 1 205 ? -19.602 -12.526 21.227 1.00 82.44 205 SER A CA 1
ATOM 1529 C C . SER A 1 205 ? -19.675 -11.109 20.660 1.00 82.44 205 SER A C 1
ATOM 1531 O O . SER A 1 205 ? -20.736 -10.595 20.317 1.00 82.44 205 SER A O 1
ATOM 1533 N N . TYR A 1 206 ? -18.514 -10.471 20.524 1.00 87.31 206 TYR A N 1
ATOM 1534 C CA . TYR A 1 206 ? -18.390 -9.167 19.885 1.00 87.31 206 TYR A CA 1
ATOM 1535 C C . TYR A 1 206 ? -17.178 -9.135 18.964 1.00 87.31 206 TYR A C 1
ATOM 1537 O O . TYR A 1 206 ? -16.245 -9.933 19.093 1.00 87.31 206 TYR A O 1
ATOM 1545 N N . ARG A 1 207 ? -17.183 -8.171 18.047 1.00 88.25 207 ARG A N 1
ATOM 1546 C CA . ARG A 1 207 ? -16.040 -7.832 17.203 1.00 88.25 207 ARG A CA 1
ATOM 1547 C C . ARG A 1 207 ? -15.777 -6.337 17.250 1.00 88.25 207 ARG A C 1
ATOM 1549 O O . ARG A 1 207 ? -16.716 -5.547 17.330 1.00 88.25 207 ARG A O 1
ATOM 1556 N N . LEU A 1 208 ? -14.512 -5.948 17.182 1.00 86.25 208 LEU A N 1
ATOM 1557 C CA . LEU A 1 208 ? -14.104 -4.551 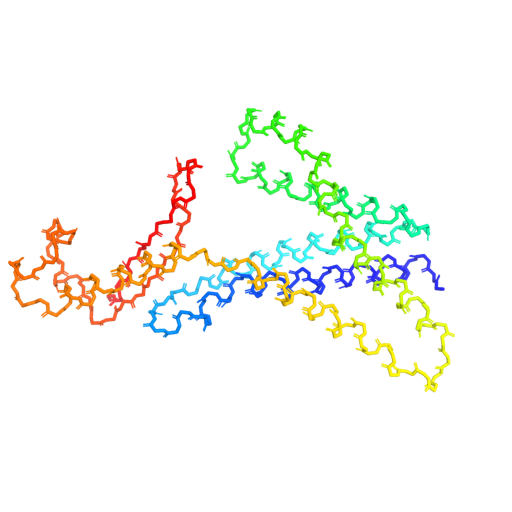17.093 1.00 86.25 208 LEU A CA 1
ATOM 1558 C C . LEU A 1 208 ? -13.890 -4.168 15.625 1.00 86.25 208 LEU A C 1
ATOM 1560 O O . LEU A 1 208 ? -13.138 -4.833 14.917 1.00 86.25 208 LEU A O 1
ATOM 1564 N N . ASP A 1 209 ? -14.575 -3.121 15.172 1.00 84.31 209 ASP A N 1
ATOM 1565 C CA . ASP A 1 209 ? -14.398 -2.488 13.861 1.00 84.31 209 ASP A CA 1
ATOM 1566 C C . ASP A 1 209 ? -13.652 -1.162 14.041 1.00 84.31 209 ASP A C 1
ATOM 1568 O O . ASP A 1 209 ? -13.956 -0.390 14.955 1.00 84.31 209 ASP A O 1
ATOM 1572 N N . GLU A 1 210 ? -12.688 -0.900 13.166 1.00 80.19 210 GLU A N 1
ATOM 1573 C CA . GLU A 1 210 ? -11.907 0.331 13.166 1.00 80.19 210 GLU A CA 1
ATOM 1574 C C . GLU A 1 210 ? -12.348 1.219 12.004 1.00 80.19 210 GLU A C 1
ATOM 1576 O O . GLU A 1 210 ? -12.331 0.822 10.831 1.00 80.19 210 GLU A O 1
ATOM 1581 N N . ARG A 1 211 ? -12.703 2.467 12.316 1.00 72.69 211 ARG A N 1
ATOM 1582 C CA . ARG A 1 211 ? -13.004 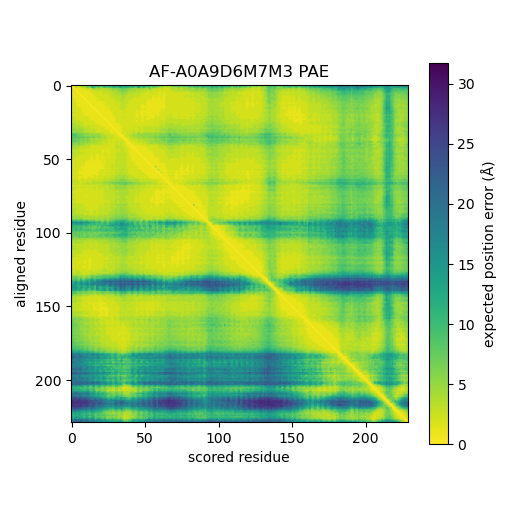3.470 11.298 1.00 72.69 211 ARG A CA 1
ATOM 1583 C C . ARG A 1 211 ? -12.175 4.730 11.509 1.00 72.69 211 ARG A C 1
ATOM 1585 O O . ARG A 1 211 ? -11.959 5.140 12.649 1.00 72.69 211 ARG A O 1
ATOM 1592 N N . PRO A 1 212 ? -11.746 5.390 10.416 1.00 63.84 212 PRO A N 1
ATOM 1593 C CA . PRO A 1 212 ? -11.275 6.763 10.516 1.00 63.84 212 PRO A CA 1
ATOM 1594 C C . PRO A 1 212 ? -12.398 7.593 11.138 1.00 63.84 212 PRO A C 1
ATOM 1596 O O . PRO A 1 212 ? -13.529 7.533 10.644 1.00 63.84 212 PRO A O 1
ATOM 1599 N N . ALA A 1 213 ? -12.112 8.331 12.212 1.00 57.44 213 ALA A N 1
ATOM 1600 C CA . ALA A 1 213 ? -13.122 9.187 12.810 1.00 57.44 213 ALA A CA 1
ATOM 1601 C C . ALA A 1 213 ? -13.564 10.235 11.770 1.00 57.44 213 ALA A C 1
ATOM 1603 O O . ALA A 1 213 ? -12.717 10.925 11.187 1.00 57.44 213 ALA A O 1
ATOM 1604 N N . PRO A 1 214 ? -14.871 10.361 11.484 1.00 46.78 214 PRO A N 1
ATOM 1605 C CA . PRO A 1 214 ? -15.342 11.394 10.580 1.00 46.78 214 PRO A CA 1
ATOM 1606 C C . PRO A 1 214 ? -15.004 12.770 11.179 1.00 46.78 214 PRO A C 1
ATOM 1608 O O . PRO A 1 214 ? -15.304 13.040 12.339 1.00 46.78 214 PRO A O 1
ATOM 1611 N N . PHE A 1 215 ? -14.382 13.636 10.373 1.00 45.72 215 PHE A N 1
ATOM 1612 C CA . PHE A 1 215 ? -14.080 15.045 10.683 1.00 45.72 215 PHE A CA 1
ATOM 1613 C C . PHE A 1 215 ? -12.946 15.352 11.679 1.00 45.72 215 PHE A C 1
ATOM 1615 O O . PHE A 1 215 ? -12.849 16.496 12.124 1.00 45.72 215 PHE A O 1
ATOM 1622 N N . SER A 1 216 ? -12.034 14.426 11.999 1.00 42.47 216 SER A N 1
ATOM 1623 C CA . SER A 1 216 ? -10.864 14.779 12.820 1.00 42.47 216 SER A CA 1
ATOM 1624 C C . SER A 1 216 ? -9.627 15.117 11.976 1.00 42.47 216 SER A C 1
ATOM 1626 O O . SER A 1 216 ? -9.110 14.294 11.225 1.00 42.47 216 SER A O 1
ATOM 1628 N N . ALA A 1 217 ? -9.109 16.341 12.134 1.00 41.41 217 ALA A N 1
ATOM 1629 C CA . ALA A 1 217 ? -7.819 16.759 11.566 1.00 41.41 217 ALA A CA 1
ATOM 1630 C C . ALA A 1 217 ? -6.623 16.041 12.228 1.00 41.41 217 ALA A C 1
ATOM 1632 O O . ALA A 1 217 ? -5.552 15.906 11.639 1.00 41.41 217 ALA A O 1
ATOM 1633 N N . GLN A 1 218 ? -6.817 15.552 13.453 1.00 45.94 218 GLN A N 1
ATOM 1634 C CA . GLN A 1 218 ? -5.934 14.603 14.127 1.00 45.94 218 GLN A CA 1
ATOM 1635 C C . GLN A 1 218 ? -6.339 13.195 13.683 1.00 45.94 218 GLN A C 1
ATOM 1637 O O . GLN A 1 218 ? -7.524 12.958 13.499 1.00 45.94 218 GLN A O 1
ATOM 1642 N N . ARG A 1 219 ? -5.411 12.254 13.490 1.00 53.56 219 ARG A N 1
ATOM 1643 C CA . ARG A 1 219 ? -5.719 10.851 13.131 1.00 53.56 219 ARG A CA 1
ATOM 1644 C C . ARG A 1 219 ? -6.427 10.116 14.287 1.00 53.56 219 ARG A C 1
ATOM 1646 O O . ARG A 1 219 ? -5.860 9.203 14.874 1.00 53.56 219 ARG A O 1
ATOM 1653 N N . LEU A 1 220 ? -7.628 10.550 14.662 1.00 62.75 220 LEU A N 1
ATOM 1654 C CA . LEU A 1 220 ? -8.440 9.890 15.670 1.00 62.75 220 LEU A CA 1
ATOM 1655 C C . LEU A 1 220 ? -9.070 8.655 15.036 1.00 62.75 220 LEU A C 1
ATOM 1657 O O . LEU A 1 220 ? -9.571 8.679 13.908 1.00 62.75 220 LEU A O 1
ATOM 1661 N N . ILE A 1 221 ? -8.999 7.565 15.780 1.00 67.25 221 ILE A N 1
ATOM 1662 C CA . ILE A 1 221 ? -9.498 6.265 15.369 1.00 67.25 221 ILE A CA 1
ATOM 1663 C C . ILE A 1 221 ? -10.762 6.001 16.169 1.00 67.25 221 ILE A C 1
ATOM 1665 O O . ILE A 1 221 ? -10.754 6.048 17.399 1.00 67.25 221 ILE A O 1
ATOM 1669 N N . GLU A 1 222 ? -11.859 5.760 15.461 1.00 77.75 222 GLU A N 1
ATOM 1670 C CA . GLU A 1 222 ? -13.109 5.332 1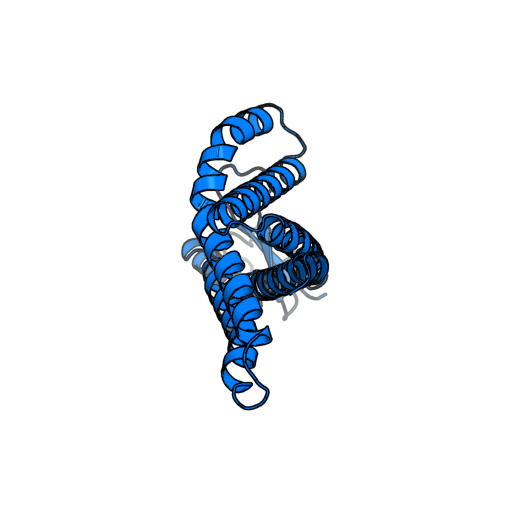6.064 1.00 77.75 222 GLU A CA 1
ATOM 1671 C C . GLU A 1 222 ? -13.102 3.803 16.149 1.00 77.75 222 GLU A C 1
ATOM 1673 O O . GLU A 1 222 ? -13.074 3.114 15.127 1.00 77.75 222 GLU A O 1
ATOM 1678 N N . VAL A 1 223 ? -13.138 3.269 17.371 1.00 79.12 223 VAL A N 1
ATOM 1679 C CA . VAL A 1 223 ? -13.263 1.828 17.619 1.00 79.12 223 VAL A CA 1
ATOM 1680 C C . VAL A 1 223 ? -14.712 1.527 17.978 1.00 79.12 223 VAL A C 1
ATOM 1682 O O . VAL A 1 223 ? -15.231 2.021 18.979 1.00 79.12 223 VAL A O 1
ATOM 1685 N N . ARG A 1 224 ? -15.381 0.711 17.162 1.00 83.12 224 ARG A N 1
ATOM 1686 C CA . ARG A 1 224 ? -16.771 0.293 17.381 1.00 83.12 224 ARG A CA 1
ATOM 1687 C C . ARG A 1 224 ? -16.822 -1.160 17.821 1.00 83.12 224 ARG A C 1
ATOM 1689 O O . ARG A 1 224 ? -16.331 -2.031 17.114 1.00 83.12 224 ARG A O 1
ATOM 1696 N N . ALA A 1 225 ? -17.475 -1.430 18.947 1.00 81.94 225 ALA A N 1
ATOM 1697 C CA . ALA A 1 225 ? -17.842 -2.788 19.328 1.00 81.94 225 ALA A CA 1
ATOM 1698 C C . ALA A 1 225 ? -19.171 -3.173 18.665 1.00 81.94 225 ALA A C 1
ATOM 1700 O O . ALA A 1 225 ? -20.186 -2.502 18.854 1.00 81.94 225 ALA A O 1
ATOM 1701 N N . ILE A 1 226 ? -19.153 -4.243 17.875 1.00 83.44 226 ILE A N 1
ATOM 1702 C CA . ILE A 1 226 ? -20.317 -4.823 17.206 1.00 83.44 226 ILE A CA 1
ATOM 1703 C C . ILE A 1 226 ? -20.631 -6.143 17.906 1.00 83.44 226 ILE A C 1
ATOM 1705 O O . ILE A 1 226 ? -19.775 -7.024 17.949 1.00 83.44 226 ILE A O 1
ATOM 1709 N N . PHE A 1 227 ? -21.839 -6.267 18.449 1.00 82.44 227 PHE A N 1
ATOM 1710 C CA . PHE A 1 227 ? -22.329 -7.485 19.096 1.00 82.44 227 PHE A CA 1
ATOM 1711 C C . PHE A 1 227 ? -23.131 -8.310 18.087 1.00 82.44 227 PHE A C 1
ATOM 1713 O O . PHE A 1 227 ? -23.940 -7.745 17.344 1.00 82.44 227 PHE A O 1
ATOM 1720 N N . ASP A 1 228 ? -22.892 -9.620 18.048 1.00 77.88 228 ASP A N 1
ATOM 1721 C CA . ASP A 1 228 ? -23.657 -10.538 17.201 1.00 77.88 228 ASP A CA 1
ATOM 1722 C C . ASP A 1 228 ? -24.998 -10.820 17.904 1.00 77.88 228 ASP A C 1
ATOM 1724 O O . ASP A 1 228 ? -25.008 -11.519 18.917 1.00 77.88 228 ASP A O 1
ATOM 1728 N N . ASN A 1 229 ? -26.097 -10.224 17.431 1.00 60.72 229 ASN A N 1
ATOM 1729 C CA . ASN A 1 229 ? -27.458 -10.507 17.916 1.00 60.72 229 ASN A CA 1
ATOM 1730 C C . ASN A 1 229 ? -28.152 -11.551 17.046 1.00 60.72 229 ASN A C 1
ATOM 1732 O O . ASN A 1 229 ? -27.960 -11.488 15.810 1.00 60.72 229 ASN A O 1
#

Secondary structure (DSSP, 8-state):
--HHHHHHHHHHHHHHHHHHHHHHHHHHHHHH-TTS-BPP-HHHHHHHHHHHHHHHHHHHHHHHSSSSHHHHHHHHHHHHHHHHHHHHHHHHTS-HHHHHHHHHHHHHHHHHHHHHHHHHHHHHHHHHHHHHS-TT--HHHHHHHHHHHHHHHHHHHHTSPPHHHHHHHHHHHHHHHHHHH-SSGGGS-TTTTTSTTHHHH--S-EEEEEEEPTT-SS--EEEEEEE--

Solvent-accessible surface area (backbone atoms only — not comparable to full-atom values): 12169 Å² total; per-residue (Å²): 135,55,71,69,58,40,24,50,50,17,17,51,51,21,22,50,26,26,33,39,18,40,49,32,40,67,43,46,51,59,68,73,41,69,93,48,57,60,56,80,60,59,72,60,44,51,51,48,24,52,56,41,16,53,50,20,22,52,29,16,23,45,18,32,59,49,90,50,67,69,59,7,20,52,43,13,5,48,38,50,24,49,50,50,47,52,52,50,40,66,74,59,73,63,46,69,73,57,55,56,50,42,66,69,44,37,61,59,41,16,62,72,27,30,65,60,20,41,52,55,40,49,52,43,51,54,49,54,53,44,68,72,50,58,90,89,55,53,69,71,55,62,46,50,63,52,49,38,45,52,51,12,42,53,60,9,57,70,56,47,72,52,72,68,54,54,49,52,53,52,50,50,50,52,54,51,54,48,40,73,68,35,89,46,76,88,62,30,51,77,88,56,61,75,48,84,61,46,79,83,65,52,45,98,49,62,31,39,38,81,40,80,39,84,91,52,96,55,96,49,74,38,77,41,81,45,52,66,125

Foldseek 3Di:
DDLVVLLQLLLVLLLLLQLLLLLLLQCVQVVVVVVAQADRPVVVSVVSSVLSSNLSSVLSSQLSNDPDNVNSLLRSLLSQLVSVLVVQCVVVVNDPVSVVVSVVCSVVSSVVCSVVSNLSSVLSVQCVVQVVDDPVSVVSNVVSSVVSSVNSNVNSNVSDDDPVRSVVSVVVRVLLVQQQVDPDLVSHDPVCSPPPPCVVQADPDWHWYWDQPPPDPPRDIDIDIGHDD

pLDDT: mean 87.44, std 11.25, range [41.41, 98.31]

Radius of gyration: 22.89 Å; Cα contacts (8 Å, |Δi|>4): 277; chains: 1; bounding box: 51×47×67 Å